Protein 5OAK (pdb70)

Secondary structure (DSSP, 8-state):
-TT--EEEEEE--TTS--SEEEEE-TTTTSSEEEEEE-TTSHHHHTT--TT-EEEEETTEE-TT--HHHHHHHHHHHTTSSEEEEEEE--/---EETTEEE-/-TT--EEEEEE--TTS--SEEEEE-TTTTSSEEEEEE-TTSHHHHTT--TT-EEEEETTEE-TT--HHHHHHHHHHHTTSSEEEEEEE--/---EETTEEE-

InterPro domains:
  IPR001478 PDZ domain [PF00595] (342-408)
  IPR001478 PDZ domain [PF00595] (466-546)
  IPR001478 PDZ domain [PF00595] (658-737)
  IPR001478 PDZ domain [PS50106] (332-415)
  IPR001478 PDZ domain [PS50106] (465-550)
  IPR001478 PDZ domain [PS50106] (645-737)
  IPR001478 PDZ domain [SM00228] (342-417)
  IPR001478 PDZ domain [SM00228] (473-552)
  IPR001478 PDZ domain [SM00228] (654-757)
  IPR021922 Par3/HAL, N-terminal [PF12053] (61-100)
  IPR036034 PDZ superfamily [G3DSA:2.30.42.10] (325-431)
  IPR036034 PDZ superfamily [G3DSA:2.30.42.10] (454-553)
  IPR036034 PDZ superfamily [G3DSA:2.30.42.10] (637-758)
  IPR036034 PDZ superfamily [SSF50156] (335-418)
  IPR036034 PDZ superfamily [SSF50156] (445-552)
  IPR036034 PDZ superfamily [SSF50156] (628-756)
  IPR052213 Partitioning defective 3 homolog [PTHR16484] (14-1264)

GO terms:
  GO:0098592 cytoplasmic side of apical plasma membrane (C, IDA)
  GO:0070300 phosphatidic acid binding (F, IDA)
  GO:0003401 axis elongation (P, IDA)
  GO:0043296 apical junction complex (C, IDA)
  GO:0005912 adherens junction (C, IDA)
  GO:0005914 spot adherens junction (C, IDA)
  GO:0005915 zonula adherens (C, IDA)
  GO:0016324 apical plasma membrane (C, IDA)
  GO:0035091 phosphatidylinositol binding (F, IDA)
  GO:0055059 asymmetric neuroblast division (P, IGI)
  GO:0090175 regulation of establishment of planar polarity (P, IGI)
  GO:0035089 establishment of apical/basal cell polarity (P, IMP)
  GO:0045167 asymmetric protein localization involved in cell fate determination (P, IMP)
  GO:0045176 apical protein localization (P, IMP)
  GO:0045186 zonula adherens assembly (P, IMP)
  GO:0045197 establishment or maintenance of epithelial cell apical/basal polarity (P, IMP)
  GO:0045747 positive regulation of Notch signaling pathway (P, IMP)
  GO:0016325 oocyte microtubule cytoskeleton organization (P, IMP)
  GO:0030709 border follicle cell delamination (P, IMP)
  GO:005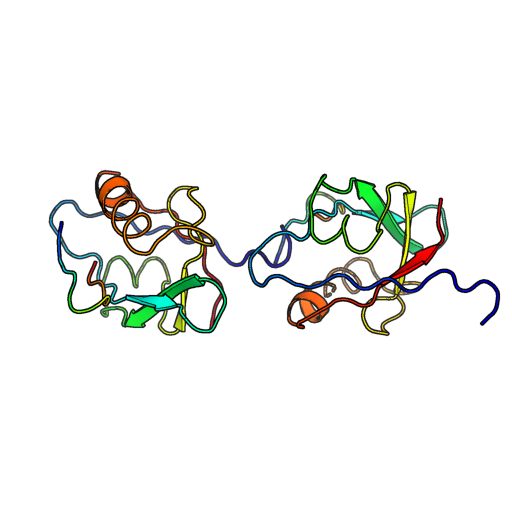1490 negative regulation of filopodium assembly (P, IMP)

Sequence (202 aa):
AMGDGEMMLLIINEYGSSPLGLLTTALPDKEHGGGLLVQHVEPGSRAERRGRRLRRDDRILEEINGIKLIGLTESSQVQEQQLRRALESSSELLRRVRVLRGGSGVKDGVLHLAMGDGEMMLLIINEYGSSPLGLLTTALPDKEHGGGLLVQHVEPGSRAERRGRLLRRDDRILEEINGIKLIGLTESSQVQEQQLRRALESSSELLRRVRVLLRGGSGVKDGVLHL

B-factor: mean 32.18, std 13.13, range [17.0, 86.16]

Solvent-accessible surface area: 10722 Å² total; per-residue (Å²): 112,195,74,54,35,73,106,12,67,4,86,14,49,93,5,24,64,3,7,13,22,0,49,42,6,104,88,120,55,19,9,2,39,0,52,84,20,77,106,47,19,102,0,73,183,10,144,3,107,146,64,1,41,2,13,20,6,55,53,77,134,2,94,77,56,81,93,82,84,12,28,67,35,2,75,145,9,18,143,42,69,51,5,115,4,35,0,64,61,88,37,84,12,44,61,113,15,45,2,82,8,34,5,23,35,27,61,105,8,66,4,86,14,69,141,89,40,112,3,8,12,20,0,45,43,6,103,91,115,55,19,10,3,40,0,48,82,21,76,107,47,18,102,0,72,183,9,123,3,112,151,68,1,20,3,1,20,5,55,50,75,113,2,54,76,56,82,92,80,84,13,32,67,34,10,82,146,10,54,141,41,69,50,4,113,4,18,0,40,61,88,81,94,40,53,61,113,16,46,7,106,23

Nearest PDB structures (foldseek):
  5oak-assembly1_B  TM=1.097E+00  e=5.277E+00  Drosophila melanogaster
  5oak-assembly2_D  TM=1.100E+00  e=5.277E+00  Drosophila melanogaster
  5oak-assembly2_C  TM=1.011E+00  e=4.279E-17  Drosophila melanogaster
  7x2e-assembly1_A-2  TM=8.549E-01  e=5.818E-06  Homo sapiens
  2ego-assembly1_A  TM=8.651E-01  e=1.465E-04  Rattus norvegicus

Organism: Drosophila melanogaster (NCBI:txid7227)

Structure (mmCIF, N/CA/C/O backbone):
data_5OAK
#
_entry.id   5OAK
#
_cell.length_a   60.880
_cell.length_b   60.880
_cell.length_c   65.050
_cell.angle_alpha   90.000
_cell.angle_beta   90.000
_cell.angle_gamma   120.000
#
_symmetry.space_group_name_H-M   'P 31'
#
loop_
_entity.id
_entity.type
_entity.pdbx_description
1 polymer 'Bazooka, isoform C,LD29223p'
2 non-polymer GLYCEROL
3 water water
#
loop_
_atom_site.group_PDB
_atom_site.id
_atom_site.type_symbol
_atom_site.label_atom_id
_atom_site.label_alt_id
_atom_site.label_comp_id
_atom_site.label_asym_id
_atom_site.label_entity_id
_atom_site.label_seq_id
_atom_site.pdbx_PDB_ins_code
_atom_site.Cartn_x
_atom_site.Cartn_y
_atom_site.Cartn_z
_atom_site.occupancy
_atom_site.B_iso_or_equiv
_atom_site.auth_seq_id
_atom_site.auth_comp_id
_atom_site.auth_asym_id
_atom_site.auth_atom_id
_atom_site.pdbx_PDB_model_num
ATOM 1 N N . ALA A 1 2 ? 18.213 33.033 -1.284 1.00 45.18 2 ALA A N 1
ATOM 2 C CA . ALA A 1 2 ? 19.463 32.257 -1.114 1.00 40.12 2 ALA A CA 1
ATOM 3 C C . ALA A 1 2 ? 19.623 31.083 -2.076 1.00 37.75 2 ALA A C 1
ATOM 4 O O . ALA A 1 2 ? 18.651 30.405 -2.444 1.00 36.24 2 ALA A O 1
ATOM 6 N N . MET A 1 3 ? 20.853 30.836 -2.494 1.00 30.23 3 MET A N 1
ATOM 7 C CA . MET A 1 3 ? 21.081 29.654 -3.309 1.00 23.21 3 MET A CA 1
ATOM 8 C C . MET A 1 3 ? 20.590 28.453 -2.544 1.00 25.18 3 MET A C 1
ATOM 9 O O . MET A 1 3 ? 20.769 28.343 -1.335 1.00 32.24 3 MET A O 1
ATOM 14 N N . GLY A 1 4 ? 19.980 27.540 -3.264 1.00 25.54 4 GLY A N 1
ATOM 15 C CA . GLY A 1 4 ? 19.494 26.336 -2.617 1.00 26.85 4 GLY A CA 1
ATOM 16 C C . GLY A 1 4 ? 18.142 26.484 -1.946 1.00 27.98 4 GLY A C 1
ATOM 17 O O . GLY A 1 4 ? 17.704 25.538 -1.293 1.00 32.88 4 GLY A O 1
ATOM 18 N N . ASP A 1 5 ? 17.465 27.614 -2.088 1.00 28.55 5 ASP A N 1
ATOM 19 C CA . ASP A 1 5 ? 16.206 27.739 -1.335 1.00 27.76 5 ASP A CA 1
ATOM 20 C C . ASP A 1 5 ? 14.971 27.323 -2.134 1.00 25.23 5 ASP A C 1
ATOM 21 O O . ASP A 1 5 ? 13.850 27.515 -1.695 1.00 32.69 5 ASP A O 1
ATOM 26 N N . GLY A 1 6 ? 15.170 26.727 -3.287 1.00 25.04 6 GLY A N 1
ATOM 27 C CA . GLY A 1 6 ? 14.008 26.233 -4.021 1.00 25.28 6 GLY A CA 1
ATOM 28 C C . GLY A 1 6 ? 13.368 27.278 -4.897 1.00 25.78 6 GLY A C 1
ATOM 29 O O . GLY A 1 6 ? 14.036 28.233 -5.327 1.00 31.29 6 GLY A O 1
ATOM 30 N N . GLU A 1 7 ? 12.100 27.062 -5.213 1.00 24.13 7 GLU A N 1
ATOM 31 C CA . GLU A 1 7 ? 11.407 27.885 -6.200 1.00 26.99 7 GLU A CA 1
ATOM 32 C C . GLU A 1 7 ? 10.194 28.503 -5.556 1.00 23.46 7 GLU A C 1
ATOM 33 O O . GLU A 1 7 ? 9.502 27.823 -4.812 1.00 22.35 7 GLU A O 1
ATOM 39 N N . MET A 1 8 ? 9.937 29.767 -5.830 1.00 24.76 8 MET A N 1
ATOM 40 C CA A MET A 1 8 ? 8.718 30.378 -5.303 0.68 23.29 8 MET A CA 1
ATOM 41 C CA B MET A 1 8 ? 8.739 30.460 -5.361 0.32 23.92 8 MET A CA 1
ATOM 42 C C . MET A 1 8 ? 7.608 30.303 -6.356 1.00 21.51 8 MET A C 1
ATOM 43 O O . MET A 1 8 ? 7.757 30.732 -7.509 1.00 27.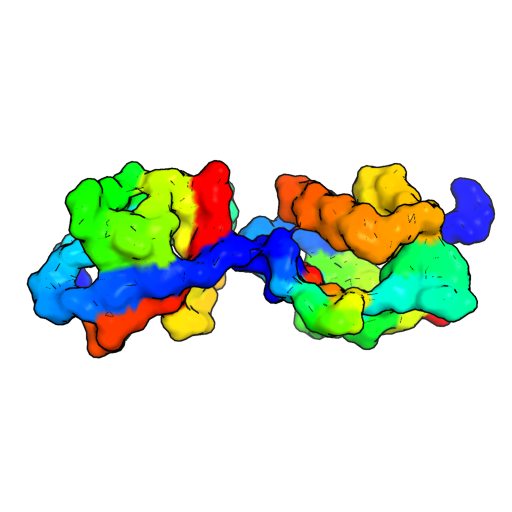91 8 MET A O 1
ATOM 52 N N . LEU A 1 9 ? 6.500 29.709 -5.938 1.00 20.36 9 LEU A N 1
ATOM 53 C CA . LEU A 1 9 ? 5.322 29.525 -6.776 1.00 21.30 9 LEU A CA 1
ATOM 54 C C . LEU A 1 9 ? 4.206 30.438 -6.296 1.00 21.79 9 LEU A C 1
ATOM 55 O O . LEU A 1 9 ? 4.160 30.844 -5.130 1.00 23.79 9 LEU A O 1
ATOM 60 N N . LEU A 1 10 ? 3.273 30.712 -7.200 1.00 22.63 10 LEU A N 1
ATOM 61 C CA . LEU A 1 10 ? 2.118 31.540 -6.860 1.00 21.48 10 LEU A CA 1
ATOM 62 C C . LEU A 1 10 ? 0.871 30.753 -7.200 1.00 21.26 10 LEU A C 1
ATOM 63 O O . LEU A 1 10 ? 0.719 30.302 -8.355 1.00 23.59 10 LEU A O 1
ATOM 68 N N . ILE A 1 11 ? 0.009 30.549 -6.213 1.00 20.19 11 ILE A N 1
ATOM 69 C CA . ILE A 1 11 ? -1.287 29.900 -6.448 1.00 19.46 11 ILE A CA 1
ATOM 70 C C . ILE A 1 11 ? -2.368 30.925 -6.173 1.00 19.27 11 ILE A C 1
ATOM 71 O O . ILE A 1 11 ? -2.416 31.486 -5.068 1.00 21.63 11 ILE A O 1
ATOM 76 N N . ILE A 1 12 ? -3.277 31.149 -7.112 1.00 19.21 12 ILE A N 1
ATOM 77 C CA . ILE A 1 12 ? -4.370 32.083 -6.863 1.00 18.39 12 ILE A CA 1
ATOM 78 C C . ILE A 1 12 ? -5.419 31.368 -5.981 1.00 20.09 12 ILE A C 1
ATOM 79 O O . ILE A 1 12 ? -5.778 30.217 -6.249 1.00 21.12 12 ILE A O 1
ATOM 84 N N . ASN A 1 13 ? -5.902 32.032 -4.937 1.00 19.93 13 ASN A N 1
ATOM 85 C CA . ASN A 1 13 ? -6.847 31.402 -4.023 1.00 20.57 13 ASN A CA 1
ATOM 86 C C . ASN A 1 13 ? -8.266 31.712 -4.473 1.00 23.34 13 ASN A C 1
ATOM 87 O O . ASN A 1 13 ? -8.544 32.799 -4.890 1.00 37.83 13 ASN A O 1
ATOM 92 N N . GLU A 1 14 ? -9.090 30.719 -4.536 1.00 20.16 14 GLU A N 1
ATOM 93 C CA . GLU A 1 14 ? -10.519 30.883 -4.850 1.00 21.14 14 GLU A CA 1
ATOM 94 C C . GLU A 1 14 ? -11.252 30.607 -3.557 1.00 20.56 14 GLU A C 1
ATOM 95 O O . GLU A 1 14 ? -11.236 29.470 -3.062 1.00 21.76 14 GLU A O 1
ATOM 101 N N . TYR A 1 15 ? -11.879 31.622 -2.999 1.00 19.28 15 TYR A N 1
ATOM 102 C CA . TYR A 1 15 ? -12.440 31.479 -1.641 1.00 20.97 15 TYR A CA 1
ATOM 103 C C . TYR A 1 15 ? -13.587 30.449 -1.628 1.00 21.52 15 TYR A C 1
ATOM 104 O O . TYR A 1 15 ? -14.533 30.529 -2.459 1.00 24.89 15 TYR A O 1
ATOM 113 N N . GLY A 1 16 ? -13.493 29.464 -0.749 1.00 22.07 16 GLY A N 1
ATOM 114 C CA . GLY A 1 16 ? -14.518 28.444 -0.669 1.00 23.51 16 GLY A CA 1
ATOM 115 C C . GLY A 1 16 ? -14.350 27.254 -1.590 1.00 23.90 16 GLY A C 1
ATOM 116 O O . GLY A 1 16 ? -15.147 26.328 -1.567 1.00 27.71 16 GLY A O 1
ATOM 117 N N . SER A 1 17 ? -13.334 27.267 -2.424 1.00 22.63 17 SER A N 1
ATOM 118 C CA A SER A 1 17 ? -13.126 26.222 -3.404 0.61 23.71 17 SER A CA 1
ATOM 119 C CA B SER A 1 17 ? -13.128 26.199 -3.392 0.39 24.27 17 SER A CA 1
ATOM 120 C C . SER A 1 17 ? -11.782 25.548 -3.226 1.00 23.61 17 SER A C 1
ATOM 121 O O . SER A 1 17 ? -10.790 26.235 -2.999 1.00 24.43 17 SER A O 1
ATOM 126 N N . PRO A 1 18 ? -11.726 24.224 -3.378 1.00 28.28 18 PRO A N 1
ATOM 127 C CA . PRO A 1 18 ? -10.420 23.572 -3.239 1.00 29.86 18 PRO A CA 1
ATOM 128 C C . PRO A 1 18 ? -9.435 24.070 -4.298 1.00 27.70 18 PRO A C 1
ATOM 129 O O . PRO A 1 18 ? -9.833 24.403 -5.434 1.00 30.48 18 PRO A O 1
ATOM 133 N N . LEU A 1 19 ? -8.165 24.145 -3.929 1.00 27.28 19 LEU A N 1
ATOM 134 C CA . LEU A 1 19 ? -7.108 24.533 -4.860 1.00 24.18 19 LEU A CA 1
ATOM 135 C C . LEU A 1 19 ? -6.543 23.365 -5.635 1.00 23.72 19 LEU A C 1
ATOM 136 O O . LEU A 1 19 ? -5.868 23.548 -6.660 1.00 24.01 19 LEU A O 1
ATOM 141 N N . GLY A 1 20 ? -6.841 22.162 -5.182 1.00 24.73 20 GLY A N 1
ATOM 142 C CA . GLY A 1 20 ? -6.454 20.977 -5.939 1.00 25.36 20 GLY A CA 1
ATOM 143 C C . GLY A 1 20 ? -5.190 20.280 -5.475 1.00 25.11 20 GLY A C 1
ATOM 144 O O . GLY A 1 20 ? -4.537 19.614 -6.253 1.00 29.55 20 GLY A O 1
ATOM 145 N N . LEU A 1 21 ? -4.850 20.393 -4.198 1.00 23.86 21 LEU A N 1
ATOM 146 C CA A LEU A 1 21 ? -3.600 19.907 -3.562 0.68 23.29 21 LEU A CA 1
ATOM 147 C CA B LEU A 1 21 ? -3.706 19.589 -3.811 0.32 23.45 21 LEU A CA 1
ATOM 148 C C . LEU A 1 21 ? -3.926 18.826 -2.532 1.00 20.92 21 LEU A C 1
ATOM 149 O O . LEU A 1 21 ? -4.760 19.129 -1.650 1.00 24.82 21 LEU A O 1
ATOM 158 N N . THR A 1 22 ? -3.234 17.701 -2.532 1.00 22.40 22 THR A N 1
ATOM 159 C CA A THR A 1 22 ? -3.231 16.806 -1.402 0.84 22.62 22 THR A CA 1
ATOM 160 C CA B THR A 1 22 ? -3.212 16.862 -1.348 0.16 22.53 22 THR A CA 1
ATOM 161 C C . THR A 1 22 ? -1.797 16.791 -0.869 1.00 22.66 22 THR A C 1
ATOM 162 O O . THR A 1 22 ? -0.887 16.605 -1.647 1.00 24.26 22 THR A O 1
ATOM 169 N N . ALA A 1 23 ? -1.611 17.001 0.434 1.00 23.61 23 ALA A N 1
ATOM 170 C CA . ALA A 1 23 ? -0.275 17.069 1.006 1.00 24.55 23 ALA A CA 1
ATOM 171 C C . ALA A 1 23 ? -0.284 16.357 2.333 1.00 26.23 23 ALA A C 1
ATOM 172 O O . ALA A 1 23 ? -1.300 16.181 2.996 1.00 29.63 23 ALA A O 1
ATOM 174 N N . LEU A 1 24 ? 0.893 15.972 2.752 1.00 26.01 24 LEU A N 1
ATOM 175 C CA . LEU A 1 24 ? 1.057 15.346 4.055 1.00 28.61 24 LEU A CA 1
ATOM 176 C C . LEU A 1 24 ? 2.346 15.820 4.699 1.00 27.88 24 LEU A C 1
ATOM 177 O O . LEU A 1 24 ? 3.291 16.186 4.009 1.00 27.68 24 LEU A O 1
ATOM 182 N N . PRO A 1 25 ? 2.380 15.830 6.030 1.00 27.00 25 PRO A N 1
ATOM 183 C CA . PRO A 1 25 ? 3.592 16.265 6.719 1.00 28.57 25 PRO A CA 1
ATOM 184 C C . PRO A 1 25 ? 4.799 15.466 6.286 1.00 27.83 25 PRO A C 1
ATOM 185 O O . PRO A 1 25 ? 4.750 14.227 6.225 1.00 32.34 25 PRO A O 1
ATOM 189 N N . ASP A 1 26 ? 5.894 16.161 6.024 1.00 27.42 26 ASP A N 1
ATOM 190 C CA . ASP A 1 26 ? 7.111 15.497 5.608 1.00 32.87 26 ASP A CA 1
ATOM 191 C C . ASP A 1 26 ? 7.979 15.065 6.756 1.00 39.67 26 ASP A C 1
ATOM 192 O O . ASP A 1 26 ? 8.944 15.710 7.124 1.00 49.37 26 ASP A O 1
ATOM 197 N N . LYS A 1 27 ? 7.712 13.871 7.202 1.00 42.10 27 LYS A N 1
ATOM 198 C CA . LYS A 1 27 ? 8.263 13.321 8.429 1.00 47.98 27 LYS A CA 1
ATOM 199 C C . LYS A 1 27 ? 9.749 13.027 8.290 1.00 45.85 27 LYS A C 1
ATOM 200 O O . LYS A 1 27 ? 10.557 13.299 9.182 1.00 58.24 27 LYS A O 1
ATOM 202 N N . GLU A 1 28 ? 10.106 12.479 7.149 1.00 43.26 28 GLU A N 1
ATOM 203 C CA . GLU A 1 28 ? 11.412 11.888 6.988 1.00 40.46 28 GLU A CA 1
ATOM 204 C C . GLU A 1 28 ? 12.472 12.899 6.547 1.00 35.40 28 GLU A C 1
ATOM 205 O O . GLU A 1 28 ? 13.679 12.666 6.755 1.00 35.13 28 GLU A O 1
ATOM 207 N N . HIS A 1 29 ? 12.049 14.035 5.970 1.00 32.14 29 HIS A N 1
ATOM 208 C CA . HIS A 1 29 ? 13.008 14.866 5.255 1.00 35.01 29 HIS A CA 1
ATOM 209 C C . HIS A 1 29 ? 13.231 16.212 5.882 1.00 38.43 29 HIS A C 1
ATOM 210 O O . HIS A 1 29 ? 13.799 17.101 5.267 1.00 43.91 29 HIS A O 1
ATOM 217 N N . GLY A 1 30 ? 12.785 16.365 7.110 1.00 39.63 30 GLY A N 1
ATOM 218 C CA . GLY A 1 30 ? 13.127 17.574 7.849 1.00 38.71 30 GLY A CA 1
ATOM 219 C C . GLY A 1 30 ? 11.982 18.499 8.106 1.00 33.00 30 GLY A C 1
ATOM 220 O O . GLY A 1 30 ? 12.133 19.467 8.849 1.00 35.61 30 GLY A O 1
ATOM 221 N N . GLY A 1 31 ? 10.839 18.230 7.477 1.00 28.85 31 GLY A N 1
ATOM 222 C CA . GLY A 1 31 ? 9.653 18.994 7.769 1.00 27.80 31 GLY A CA 1
ATOM 223 C C . GLY A 1 31 ? 9.122 19.693 6.558 1.00 23.50 31 GLY A C 1
ATOM 224 O O . GLY A 1 31 ? 9.625 19.519 5.419 1.00 28.12 31 GLY A O 1
ATOM 225 N N . GLY A 1 32 ? 8.041 20.437 6.756 1.00 24.59 32 GLY A N 1
ATOM 226 C CA . GLY A 1 32 ? 7.325 20.941 5.595 1.00 22.46 32 GLY A CA 1
ATOM 227 C C . GLY A 1 32 ? 6.216 19.985 5.191 1.00 22.71 32 GLY A C 1
ATOM 228 O O . GLY A 1 32 ? 5.846 19.092 5.946 1.00 27.06 32 GLY A O 1
ATOM 229 N N . LEU A 1 33 ? 5.662 20.215 4.006 1.00 21.34 33 LEU A N 1
ATOM 230 C CA . LEU A 1 33 ? 4.559 19.415 3.500 1.00 21.96 33 LEU A CA 1
ATOM 231 C C . LEU A 1 33 ? 4.998 18.780 2.203 1.00 22.88 33 LEU A C 1
ATOM 232 O O . LEU A 1 33 ? 5.498 19.470 1.308 1.00 26.07 33 LEU A O 1
ATOM 237 N N . LEU A 1 34 ? 4.772 17.484 2.064 1.00 22.71 34 LEU A N 1
ATOM 238 C CA . LEU A 1 34 ? 5.074 16.765 0.822 1.00 22.15 34 LEU A CA 1
ATOM 239 C C . LEU A 1 34 ? 3.826 16.715 -0.053 1.00 20.26 34 LEU A C 1
ATOM 240 O O . LEU A 1 34 ? 2.773 16.290 0.379 1.00 24.70 34 LEU A O 1
ATOM 245 N N . VAL A 1 35 ? 3.927 17.172 -1.292 1.00 20.12 35 VAL A N 1
ATOM 246 C CA . VAL A 1 35 ? 2.759 17.136 -2.176 1.00 22.29 35 VAL A CA 1
ATOM 247 C C . VAL A 1 35 ? 2.545 15.714 -2.707 1.00 21.89 35 VAL A C 1
ATOM 248 O O . VAL A 1 35 ? 3.445 15.135 -3.324 1.00 26.38 35 VAL A O 1
ATOM 252 N N . GLN A 1 36 ? 1.367 15.139 -2.451 1.00 23.35 36 GLN A N 1
ATOM 253 C CA . GLN A 1 36 ? 1.101 13.797 -2.952 1.00 25.14 36 GLN A CA 1
ATOM 254 C C . GLN A 1 36 ? 0.349 13.827 -4.273 1.00 27.22 36 GLN A C 1
ATOM 255 O O . GLN A 1 36 ? 0.559 12.983 -5.138 1.00 29.85 36 GLN A O 1
ATOM 261 N N . HIS A 1 37 ? -0.495 14.805 -4.479 1.00 27.94 37 HIS A N 1
ATOM 262 C CA . HIS A 1 37 ? -1.294 14.821 -5.687 1.00 28.24 37 HIS A CA 1
ATOM 263 C C . HIS A 1 37 ? -1.697 16.231 -6.002 1.00 25.69 37 HIS A C 1
ATOM 264 O O . HIS A 1 37 ? -1.914 17.026 -5.076 1.00 26.42 37 HIS A O 1
ATOM 271 N N . VAL A 1 38 ? -1.748 16.529 -7.304 1.00 25.61 38 VAL A N 1
ATOM 272 C CA . VAL A 1 38 ? -2.212 17.823 -7.785 1.00 23.57 38 VAL A CA 1
ATOM 273 C C . VAL A 1 38 ? -3.290 17.515 -8.831 1.00 26.87 38 VAL A C 1
ATOM 274 O O . VAL A 1 38 ? -3.050 16.753 -9.801 1.00 28.78 38 VAL A O 1
ATOM 278 N N . GLU A 1 39 ? -4.474 18.102 -8.654 1.00 26.44 39 GLU A N 1
ATOM 279 C CA . GLU A 1 39 ? -5.600 17.806 -9.537 1.00 27.90 39 GLU A CA 1
ATOM 280 C C . GLU A 1 39 ? -5.391 18.479 -10.881 1.00 28.24 39 GLU A C 1
ATOM 281 O O . GLU A 1 39 ? -5.020 19.658 -10.935 1.00 27.01 39 GLU A O 1
ATOM 287 N N . PRO A 1 40 ? -5.655 17.750 -11.974 1.00 31.11 40 PRO A N 1
ATOM 288 C CA . PRO A 1 40 ? -5.504 18.320 -13.310 1.00 32.16 40 PRO A CA 1
ATOM 289 C C . PRO A 1 40 ? -6.406 19.543 -13.486 1.00 29.62 40 PRO A C 1
ATOM 290 O O . PRO A 1 40 ? -7.576 19.524 -13.094 1.00 36.58 40 PRO A O 1
ATOM 294 N N . GLY A 1 41 ? -5.844 20.600 -14.060 1.00 29.42 41 GLY A N 1
ATOM 295 C CA . GLY A 1 41 ? -6.615 21.779 -14.374 1.00 29.15 41 GLY A CA 1
ATOM 296 C C . GLY A 1 41 ? -6.858 22.704 -13.206 1.00 27.60 41 GLY A C 1
ATOM 297 O O . GLY A 1 41 ? -7.499 23.741 -13.342 1.00 30.05 41 GLY A O 1
ATOM 298 N N . SER A 1 42 ? -6.332 22.345 -12.039 1.00 25.70 42 SER A N 1
ATOM 299 C CA . SER A 1 42 ? -6.618 23.090 -10.811 1.00 24.12 42 SER A CA 1
ATOM 300 C C . SER A 1 42 ? -5.756 24.317 -10.650 1.00 23.96 42 SER A C 1
ATOM 301 O O . SER A 1 42 ? -4.775 24.505 -11.358 1.00 23.94 42 SER A O 1
ATOM 304 N N . ARG A 1 43 ? -6.089 25.119 -9.658 1.00 21.77 43 ARG A N 1
ATOM 305 C CA . ARG A 1 43 ? -5.284 26.318 -9.375 1.00 22.13 43 ARG A CA 1
ATOM 306 C C . ARG A 1 43 ? -3.922 25.947 -8.898 1.00 20.33 43 ARG A C 1
ATOM 307 O O . ARG A 1 43 ? -2.958 26.637 -9.222 1.00 20.21 43 ARG A O 1
ATOM 315 N N . ALA A 1 44 ? -3.802 24.857 -8.145 1.00 20.62 44 ALA A N 1
ATOM 316 C CA . ALA A 1 44 ? -2.471 24.405 -7.725 1.00 19.90 44 ALA A CA 1
ATOM 317 C C . ALA A 1 44 ? -1.660 23.965 -8.951 1.00 21.68 44 ALA A C 1
ATOM 318 O O . ALA A 1 44 ? -0.467 24.263 -9.040 1.00 21.93 44 ALA A O 1
ATOM 320 N N . GLU A 1 45 ? -2.296 23.242 -9.903 1.00 21.94 45 GLU A N 1
ATOM 321 C CA . GLU A 1 45 ? -1.569 22.818 -11.098 1.00 22.80 45 GLU A CA 1
ATOM 322 C C . GLU A 1 45 ? -1.116 24.036 -11.917 1.00 23.39 45 GLU A C 1
ATOM 323 O O . GLU A 1 45 ? 0.039 24.073 -12.416 1.00 24.37 45 GLU A O 1
ATOM 329 N N . ARG A 1 46 ? -1.993 25.025 -12.060 1.00 21.67 46 ARG A N 1
ATOM 330 C CA A ARG A 1 46 ? -1.640 26.192 -12.836 0.59 22.46 46 ARG A CA 1
ATOM 331 C CA B ARG A 1 46 ? -1.646 26.234 -12.820 0.41 22.09 46 ARG A CA 1
ATOM 332 C C . ARG A 1 46 ? -0.486 26.955 -12.175 1.00 23.53 46 ARG A C 1
ATOM 333 O O . ARG A 1 46 ? 0.332 27.584 -12.870 1.00 27.63 46 ARG A O 1
ATOM 348 N N . GLY A 1 47 ? -0.406 26.892 -10.839 1.00 22.76 47 GLY A N 1
ATOM 349 C CA . GLY A 1 47 ? 0.711 27.526 -10.156 1.00 25.35 47 GLY A CA 1
ATOM 350 C C . GLY A 1 47 ? 1.991 26.713 -10.173 1.00 22.81 47 GLY A C 1
ATOM 351 O O . GLY A 1 47 ? 2.996 27.145 -9.587 1.00 25.27 47 GLY A O 1
ATOM 352 N N . ARG A 1 48 ? 1.967 25.582 -10.870 1.00 23.26 48 ARG A N 1
ATOM 353 C CA A ARG A 1 48 ? 3.141 24.730 -11.133 0.65 22.74 48 ARG A CA 1
ATOM 354 C CA B ARG A 1 48 ? 3.129 24.726 -11.142 0.35 27.16 48 ARG A CA 1
ATOM 355 C C . ARG A 1 48 ? 3.564 23.869 -9.952 1.00 24.14 48 ARG A C 1
ATOM 356 O O . ARG A 1 48 ? 4.685 23.401 -9.899 1.00 26.66 48 ARG A O 1
ATOM 371 N N . LEU A 1 49 ? 2.645 23.624 -9.029 1.00 23.58 49 LEU A N 1
ATOM 372 C CA . LEU A 1 49 ? 2.858 22.617 -7.991 1.00 22.95 49 LEU A CA 1
ATOM 373 C C . LEU A 1 49 ? 2.856 21.226 -8.633 1.00 22.90 49 LEU A C 1
ATOM 374 O O . LEU A 1 49 ? 2.048 20.942 -9.544 1.00 24.77 49 LEU A O 1
ATOM 379 N N . ARG A 1 50 ? 3.726 20.348 -8.157 1.00 23.37 50 ARG A N 1
ATOM 380 C CA . ARG A 1 50 ? 3.848 18.978 -8.667 1.00 24.51 50 ARG A CA 1
ATOM 381 C C . ARG A 1 50 ? 3.984 17.966 -7.550 1.00 24.88 50 ARG A C 1
ATOM 382 O O . ARG A 1 50 ? 4.490 18.285 -6.467 1.00 25.90 50 ARG A O 1
ATOM 390 N N . ARG A 1 51 ? 3.531 16.742 -7.823 1.00 25.02 51 ARG A N 1
ATOM 391 C CA . ARG A 1 51 ? 3.760 15.622 -6.925 1.00 27.19 51 ARG A CA 1
ATOM 392 C C . ARG A 1 51 ? 5.247 15.555 -6.513 1.00 26.51 51 ARG A C 1
ATOM 393 O O . ARG A 1 51 ? 6.147 15.773 -7.343 1.00 27.83 51 ARG A O 1
ATOM 401 N N . ASP A 1 52 ? 5.476 15.249 -5.237 1.00 24.98 52 ASP A N 1
ATOM 402 C CA . ASP A 1 52 ? 6.813 15.162 -4.620 1.00 25.18 52 ASP A CA 1
ATOM 403 C C . ASP A 1 52 ? 7.514 16.526 -4.384 1.00 23.21 52 ASP A C 1
ATOM 404 O O . ASP A 1 52 ? 8.621 16.543 -3.840 1.00 27.49 52 ASP A O 1
ATOM 409 N N . ASP A 1 53 ? 6.855 17.652 -4.683 1.00 24.39 53 ASP A N 1
ATOM 410 C CA . ASP A 1 53 ? 7.332 18.932 -4.163 1.00 23.21 53 ASP A CA 1
ATOM 411 C C . ASP A 1 53 ? 7.323 18.873 -2.634 1.00 20.81 53 ASP A C 1
ATOM 412 O O . ASP A 1 53 ? 6.380 18.341 -2.047 1.00 23.02 53 ASP A O 1
ATOM 417 N N . ARG A 1 54 ? 8.318 19.473 -2.001 1.00 20.92 54 ARG A N 1
ATOM 418 C CA . ARG A 1 54 ? 8.290 19.689 -0.566 1.00 20.65 54 ARG A CA 1
ATOM 419 C C . ARG A 1 54 ? 8.059 21.171 -0.314 1.00 18.86 54 ARG A C 1
ATOM 420 O O . ARG A 1 54 ? 8.880 22.004 -0.674 1.00 20.33 54 ARG A O 1
ATOM 428 N N . ILE A 1 55 ? 6.928 21.493 0.295 1.00 19.81 55 ILE A N 1
ATOM 429 C CA . ILE A 1 55 ? 6.564 22.888 0.554 1.00 18.33 55 ILE A CA 1
ATOM 430 C C . ILE A 1 55 ? 7.260 23.313 1.843 1.00 18.05 55 ILE A C 1
ATOM 431 O O . ILE A 1 55 ? 7.045 22.696 2.890 1.00 19.60 55 ILE A O 1
ATOM 436 N N . LEU A 1 56 ? 8.065 24.369 1.776 1.00 17.19 56 LEU A N 1
ATOM 437 C CA . LEU A 1 56 ? 8.861 24.824 2.910 1.00 17.00 56 LEU A CA 1
ATOM 438 C C . LEU A 1 56 ? 8.318 26.085 3.571 1.00 18.37 56 LEU A C 1
ATOM 439 O O . LEU A 1 56 ? 8.642 26.372 4.717 1.00 20.91 56 LEU A O 1
ATOM 444 N N . GLU A 1 57 ? 7.514 26.842 2.842 1.00 18.87 57 GLU A N 1
ATOM 445 C CA A GLU A 1 57 ? 7.133 28.174 3.319 0.60 18.77 57 GLU A CA 1
ATOM 446 C CA B GLU A 1 57 ? 7.159 28.182 3.285 0.40 17.43 57 GLU A CA 1
ATOM 447 C C . GLU A 1 57 ? 5.852 28.591 2.637 1.00 17.01 57 GLU A C 1
ATOM 448 O O . GLU A 1 57 ? 5.678 28.319 1.421 1.00 18.46 57 GLU A O 1
ATOM 459 N N . ILE A 1 58 ? 4.955 29.241 3.384 1.00 17.83 58 ILE A N 1
ATOM 460 C CA . ILE A 1 58 ? 3.697 29.715 2.799 1.00 18.77 58 ILE A CA 1
ATOM 461 C C . ILE A 1 58 ? 3.491 31.145 3.224 1.00 18.34 58 ILE A C 1
ATOM 462 O O . ILE A 1 58 ? 3.463 31.424 4.417 1.00 19.46 58 ILE A O 1
ATOM 467 N N . ASN A 1 59 ? 3.383 32.052 2.249 1.00 20.05 59 ASN A N 1
ATOM 468 C CA . ASN A 1 59 ? 3.166 33.480 2.521 1.00 20.51 59 ASN A CA 1
ATOM 469 C C . ASN A 1 59 ? 4.169 33.992 3.551 1.00 20.76 59 ASN A C 1
ATOM 470 O O . ASN A 1 59 ? 3.833 34.716 4.506 1.00 23.21 59 ASN A O 1
ATOM 475 N N . GLY A 1 60 ? 5.418 33.579 3.363 1.00 20.80 60 GLY A N 1
ATOM 476 C CA . GLY A 1 60 ? 6.520 34.061 4.185 1.00 21.43 60 GLY A CA 1
ATOM 477 C C . GLY A 1 60 ? 6.724 33.385 5.526 1.00 18.37 60 GLY A C 1
ATOM 478 O O . GLY A 1 60 ? 7.695 33.695 6.228 1.00 21.24 60 GLY A O 1
ATOM 479 N N . ILE A 1 61 ? 5.860 32.428 5.855 1.00 18.72 61 ILE A N 1
ATOM 480 C CA . ILE A 1 61 ? 5.919 31.720 7.142 1.00 18.39 61 ILE A CA 1
ATOM 481 C C . ILE A 1 61 ? 6.641 30.388 6.868 1.00 18.57 61 ILE A C 1
ATOM 482 O O . ILE A 1 61 ? 6.120 29.503 6.159 1.00 19.13 61 ILE A O 1
ATOM 487 N N . LYS A 1 62 ? 7.852 30.258 7.391 1.00 17.97 62 LYS A N 1
ATOM 488 C CA . LYS A 1 62 ? 8.627 29.023 7.241 1.00 18.34 62 LYS A CA 1
ATOM 489 C C . LYS A 1 62 ? 7.975 27.878 7.993 1.00 18.50 62 LYS A C 1
ATOM 490 O O . LYS A 1 62 ? 7.623 28.008 9.192 1.00 19.63 62 LYS A O 1
ATOM 496 N N . LEU A 1 63 ? 7.819 26.737 7.343 1.00 19.18 63 LEU A N 1
ATOM 497 C CA . LEU A 1 63 ? 7.134 25.628 7.989 1.00 19.17 63 LEU A CA 1
ATOM 498 C C . LEU A 1 63 ? 8.071 24.742 8.824 1.00 18.71 63 LEU A C 1
ATOM 499 O O . LEU A 1 63 ? 7.604 24.053 9.753 1.00 20.79 63 LEU A O 1
ATOM 504 N N . ILE A 1 64 ? 9.373 24.710 8.515 1.00 20.04 64 ILE A N 1
ATOM 505 C CA . ILE A 1 64 ? 10.291 23.826 9.259 1.00 19.62 64 ILE A CA 1
ATOM 506 C C . ILE A 1 64 ? 10.372 24.307 10.720 1.00 18.16 64 ILE A C 1
ATOM 507 O O . ILE A 1 64 ? 10.455 25.513 10.972 1.00 20.58 64 ILE A O 1
ATOM 512 N N . GLY A 1 65 ? 10.236 23.371 11.672 1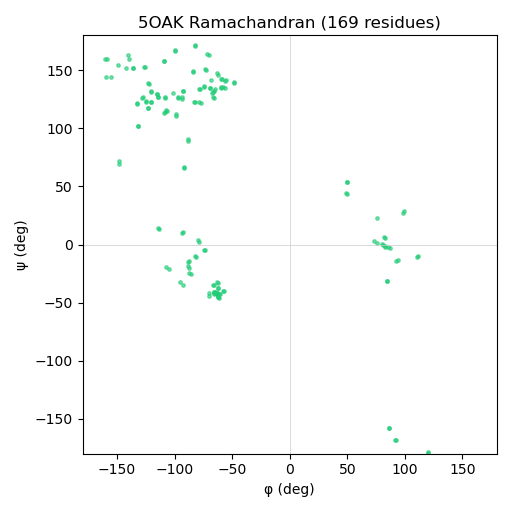.00 18.52 65 GLY A N 1
ATOM 513 C CA . GLY A 1 65 ? 10.287 23.691 13.092 1.00 19.60 65 GLY A CA 1
ATOM 514 C C . GLY A 1 65 ? 8.918 23.923 13.679 1.00 19.18 65 GLY A C 1
ATOM 515 O O . GLY A 1 65 ? 8.796 23.958 14.922 1.00 20.88 65 GLY A O 1
ATOM 516 N N . LEU A 1 66 ? 7.894 24.080 12.855 1.00 19.73 66 LEU A N 1
ATOM 517 C CA . LEU A 1 66 ? 6.550 24.269 13.402 1.00 19.70 66 LEU A CA 1
ATOM 518 C C . LEU A 1 66 ? 5.916 22.919 13.717 1.00 21.69 66 LEU A C 1
ATOM 519 O O . LEU A 1 66 ? 6.192 21.909 13.024 1.00 22.54 66 LEU A O 1
ATOM 524 N N . THR A 1 67 ? 5.055 22.903 14.738 1.00 22.35 67 THR A N 1
ATOM 525 C CA . THR A 1 67 ? 4.356 21.678 15.058 1.00 23.99 67 THR A CA 1
ATOM 526 C C . THR A 1 67 ? 3.309 21.399 13.972 1.00 25.59 67 THR A C 1
ATOM 527 O O . THR A 1 67 ? 2.931 22.290 13.149 1.00 24.82 67 THR A O 1
ATOM 531 N N . GLU A 1 68 ? 2.844 20.165 13.959 1.00 27.69 68 GLU A N 1
ATOM 532 C CA . GLU A 1 68 ? 1.854 19.770 12.973 1.00 30.53 68 GLU A CA 1
ATOM 533 C C . GLU A 1 68 ? 0.611 20.689 13.073 1.00 31.51 68 GLU A C 1
ATOM 534 O O . GLU A 1 68 ? 0.045 21.129 12.066 1.00 32.70 68 GLU A O 1
ATOM 540 N N . SER A 1 69 ? 0.225 21.016 14.292 1.00 33.37 69 SER A N 1
ATOM 541 C CA A SER A 1 69 ? -0.927 21.883 14.530 0.62 31.27 69 SER A CA 1
ATOM 542 C CA B SER A 1 69 ? -0.921 21.884 14.534 0.38 30.88 69 SER A CA 1
ATOM 543 C C . SER A 1 69 ? -0.663 23.316 14.088 1.00 28.29 69 SER A C 1
ATOM 544 O O . SER A 1 69 ? -1.542 23.962 13.531 1.00 30.03 69 SER A O 1
ATOM 549 N N . GLN A 1 70 ? 0.543 23.811 14.343 1.00 24.42 70 GLN A N 1
ATOM 550 C CA . GLN A 1 70 ? 0.886 25.134 13.872 1.00 22.53 70 GLN A CA 1
ATOM 551 C C . GLN A 1 70 ? 0.845 25.224 12.346 1.00 23.70 70 GLN A C 1
ATOM 552 O O . GLN A 1 70 ? 0.458 26.271 11.802 1.00 23.39 70 GLN A O 1
ATOM 558 N N . VAL A 1 71 ? 1.277 24.157 11.654 1.00 21.55 71 VAL A N 1
ATOM 559 C CA . VAL A 1 71 ? 1.285 24.208 10.176 1.00 21.29 71 VAL A CA 1
ATOM 560 C C . VAL A 1 71 ? -0.164 24.284 9.681 1.00 25.29 71 VAL A C 1
ATOM 561 O O . VAL A 1 71 ? -0.475 25.053 8.790 1.00 23.20 71 VAL A O 1
ATOM 565 N N . GLN A 1 72 ? -1.051 23.524 10.315 1.00 25.02 72 GLN A N 1
ATOM 566 C CA . GLN A 1 72 ? -2.449 23.515 9.897 1.00 27.23 72 GLN A CA 1
ATOM 567 C C . GLN A 1 72 ? -3.034 24.914 10.111 1.00 26.53 72 GLN A C 1
ATOM 568 O O . GLN A 1 72 ? -3.774 25.428 9.276 1.00 26.28 72 GLN A O 1
ATOM 574 N N . GLU A 1 73 ? -2.699 25.522 11.244 1.00 26.94 73 GLU A N 1
ATOM 575 C CA . GLU A 1 73 ? -3.179 26.873 11.537 1.00 27.69 73 GLU A CA 1
ATOM 576 C C . GLU A 1 73 ? -2.647 27.880 10.537 1.00 25.45 73 GLU A C 1
ATOM 577 O O . GLU A 1 73 ? -3.368 28.779 10.118 1.00 27.04 73 GLU A O 1
ATOM 583 N N . GLN A 1 74 ? -1.378 27.786 10.160 1.00 22.82 74 GLN A N 1
ATOM 584 C CA B GLN A 1 74 ? -0.884 28.743 9.200 0.54 24.93 74 GLN A CA 1
ATOM 585 C CA C GLN A 1 74 ? -0.830 28.706 9.158 0.46 22.75 74 GLN A CA 1
ATOM 586 C C . GLN A 1 74 ? -1.508 28.517 7.816 1.00 23.77 74 GLN A C 1
ATOM 587 O O . GLN A 1 74 ? -1.723 29.476 7.094 1.00 23.59 74 GLN A O 1
ATOM 598 N N . LEU A 1 75 ? -1.836 27.264 7.460 1.00 23.36 75 LEU A N 1
ATOM 599 C CA . LEU A 1 75 ? -2.574 27.041 6.214 1.00 25.96 75 LEU A CA 1
ATOM 600 C C . LEU A 1 75 ? -3.933 27.725 6.262 1.00 25.41 75 LEU A C 1
ATOM 601 O O . LEU A 1 75 ? -4.365 28.325 5.285 1.00 25.81 75 LEU A O 1
ATOM 606 N N . ARG A 1 76 ? -4.630 27.564 7.378 1.00 25.86 76 ARG A N 1
ATOM 607 C CA . ARG A 1 76 ? -5.955 28.179 7.491 1.00 28.33 76 ARG A CA 1
ATOM 608 C C . ARG A 1 76 ? -5.841 29.687 7.362 1.00 26.30 76 ARG A C 1
ATOM 609 O O . ARG A 1 76 ? -6.650 30.3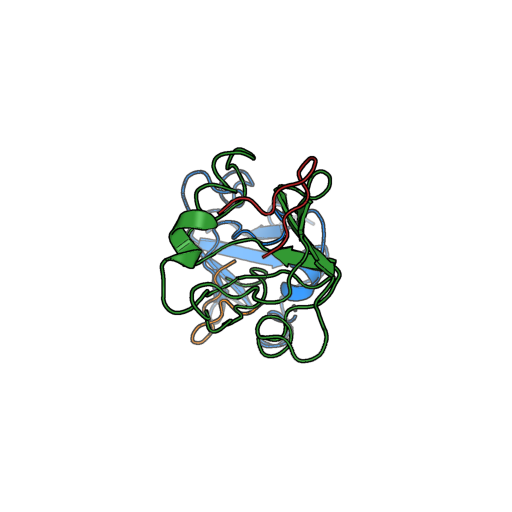32 6.689 1.00 29.35 76 ARG A O 1
ATOM 617 N N . ARG A 1 77 ? -4.845 30.268 7.999 1.00 24.33 77 ARG A N 1
ATOM 618 C CA . ARG A 1 77 ? -4.623 31.698 7.875 1.00 27.02 77 ARG A CA 1
ATOM 619 C C . ARG A 1 77 ? -4.320 32.138 6.439 1.00 25.13 77 ARG A C 1
ATOM 620 O O . ARG A 1 77 ? -4.908 33.106 5.929 1.00 27.71 77 ARG A O 1
ATOM 628 N N . ALA A 1 78 ? -3.439 31.411 5.769 1.00 24.30 78 ALA A N 1
ATOM 629 C CA . ALA A 1 78 ? -3.067 31.749 4.413 1.00 23.73 78 ALA A CA 1
ATOM 630 C C . ALA A 1 78 ? -4.270 31.655 3.493 1.00 24.10 78 ALA A C 1
ATOM 631 O O . ALA A 1 78 ? -4.359 32.413 2.502 1.00 26.55 78 ALA A O 1
ATOM 633 N N . LEU A 1 79 ? -5.183 30.712 3.779 1.00 24.16 79 LEU A N 1
ATOM 634 C CA . LEU A 1 79 ? -6.358 30.525 2.916 1.00 24.88 79 LEU A CA 1
ATOM 635 C C . LEU A 1 79 ? -7.373 31.645 3.088 1.00 26.20 79 LEU A C 1
ATOM 636 O O . LEU A 1 79 ? -8.365 31.696 2.325 1.00 28.42 79 LEU A O 1
ATOM 641 N N . GLU A 1 80 ? -7.138 32.562 4.028 1.00 26.72 80 GLU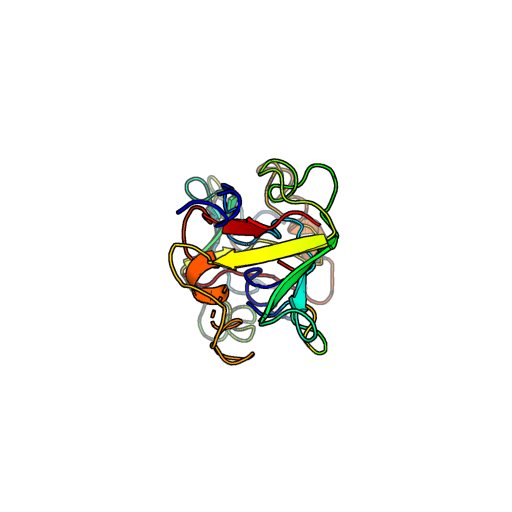 A N 1
ATOM 642 C CA . GLU A 1 80 ? -7.924 33.790 4.095 1.00 28.32 80 GLU A CA 1
ATOM 643 C C . GLU A 1 80 ? -7.430 34.835 3.126 1.00 27.81 80 GLU A C 1
ATOM 644 O O . GLU A 1 80 ? -8.108 35.855 2.943 1.00 32.97 80 GLU A O 1
ATOM 650 N N . SER A 1 81 ? -6.258 34.621 2.516 1.00 27.51 81 SER A N 1
ATOM 651 C CA . SER A 1 81 ? -5.704 35.653 1.637 1.00 27.04 81 SER A CA 1
ATOM 652 C C . SER A 1 81 ? -5.972 35.348 0.154 1.00 24.66 81 SER A C 1
ATOM 653 O O . SER A 1 81 ? -6.408 34.243 -0.214 1.00 24.72 81 SER A O 1
ATOM 656 N N . SER A 1 82 ? -5.755 36.343 -0.698 1.00 22.59 82 SER A N 1
ATOM 657 C CA A SER A 1 82 ? -6.140 36.233 -2.117 0.80 23.31 82 SER A CA 1
ATOM 658 C CA B SER A 1 82 ? -6.114 36.263 -2.117 0.20 22.21 82 SER A CA 1
ATOM 659 C C . SER A 1 82 ? -5.226 35.327 -2.933 1.00 21.02 82 SER A C 1
ATOM 660 O O . SER A 1 82 ? -5.571 34.913 -4.029 1.00 22.28 82 SER A O 1
ATOM 665 N N . GLU A 1 83 ? -4.042 35.015 -2.419 1.00 25.12 83 GLU A N 1
ATOM 666 C CA . GLU A 1 83 ? -3.127 34.139 -3.112 1.00 25.00 83 GLU A CA 1
ATOM 667 C C . GLU A 1 83 ? -2.153 33.547 -2.128 1.00 24.71 83 GLU A C 1
ATOM 668 O O . GLU A 1 83 ? -1.955 34.064 -1.039 1.00 28.45 83 GLU A O 1
ATOM 674 N N . LEU A 1 84 ? -1.558 32.439 -2.537 1.00 24.69 84 LEU A N 1
ATOM 675 C CA A LEU A 1 84 ? -0.558 31.787 -1.721 0.46 24.66 84 LEU A CA 1
ATOM 676 C CA B LEU A 1 84 ? -0.565 31.730 -1.741 0.54 24.63 84 LEU A CA 1
ATOM 677 C C . LEU A 1 84 ? 0.767 31.792 -2.454 1.00 21.96 84 LEU A C 1
ATOM 678 O O . LEU A 1 84 ? 0.882 31.324 -3.600 1.00 25.08 84 LEU A O 1
ATOM 687 N N . ARG A 1 85 ? 1.763 32.302 -1.778 1.00 20.89 85 ARG A N 1
ATOM 688 C CA A ARG A 1 85 ? 3.135 32.272 -2.277 0.46 21.18 85 ARG A CA 1
ATOM 689 C CA B ARG A 1 85 ? 3.139 32.294 -2.262 0.54 19.90 85 ARG A CA 1
ATOM 690 C C . ARG A 1 85 ? 3.814 31.108 -1.590 1.00 18.95 85 ARG A C 1
ATOM 691 O O . ARG A 1 85 ? 3.982 31.102 -0.371 1.00 20.92 85 ARG A O 1
ATOM 706 N N . VAL A 1 86 ? 4.168 30.096 -2.367 1.00 20.12 86 VAL A N 1
ATOM 707 C CA . VAL A 1 86 ? 4.581 28.811 -1.795 1.00 20.23 86 VAL A CA 1
ATOM 708 C C . VAL A 1 86 ? 5.980 28.492 -2.232 1.00 21.16 86 VAL A C 1
ATOM 709 O O . VAL A 1 86 ? 6.258 28.448 -3.440 1.00 23.37 86 VAL A O 1
ATOM 713 N N . ARG A 1 87 ? 6.890 28.294 -1.294 1.00 19.04 87 ARG A N 1
ATOM 714 C CA . ARG A 1 87 ? 8.261 27.980 -1.681 1.00 18.50 87 ARG A CA 1
ATOM 715 C C . ARG A 1 87 ? 8.467 26.482 -1.623 1.00 19.51 87 ARG A C 1
ATOM 716 O O . ARG A 1 87 ? 8.141 25.863 -0.586 1.00 21.36 87 ARG A O 1
ATOM 724 N N . VAL A 1 88 ? 8.934 25.883 -2.731 1.00 19.50 88 VAL A N 1
ATOM 725 C CA . VAL A 1 88 ? 9.069 24.433 -2.780 1.00 20.95 88 VAL A CA 1
ATOM 726 C C . VAL A 1 88 ? 10.498 23.980 -3.163 1.00 20.45 88 VAL A C 1
ATOM 727 O O . VAL A 1 88 ? 11.202 24.683 -3.878 1.00 23.60 88 VAL A O 1
ATOM 731 N N . LEU A 1 89 ? 10.867 22.785 -2.707 1.00 21.23 89 LEU A N 1
ATOM 732 C CA . LEU A 1 89 ? 11.966 22.032 -3.311 1.00 23.06 89 LEU A CA 1
ATOM 733 C C . LEU A 1 89 ? 11.365 20.970 -4.191 1.00 25.59 89 LEU A C 1
ATOM 734 O O . LEU A 1 89 ? 10.501 20.210 -3.726 1.00 25.51 89 LEU A O 1
ATOM 739 N N . ARG A 1 90 ? 11.827 20.864 -5.428 1.00 26.23 90 ARG A N 1
ATOM 740 C CA . ARG A 1 90 ? 11.266 19.870 -6.344 1.00 28.33 90 ARG A CA 1
ATOM 741 C C . ARG A 1 90 ? 11.745 18.468 -5.960 1.00 30.79 90 ARG A C 1
ATOM 742 O O . ARG A 1 90 ? 12.841 18.333 -5.446 1.00 34.89 90 ARG A O 1
ATOM 750 N N . GLY A 1 91 ? 10.937 17.439 -6.242 1.00 32.99 91 GLY A N 1
ATOM 751 C CA . GLY A 1 91 ? 11.278 16.060 -5.916 1.00 37.17 91 GLY A CA 1
ATOM 752 C C . GLY A 1 91 ? 12.367 15.452 -6.775 1.00 43.79 91 GLY A C 1
ATOM 753 O O . GLY A 1 91 ? 12.811 16.074 -7.736 1.00 46.98 91 GLY A O 1
ATOM 754 N N . GLY B 1 107 ? -10.536 25.941 7.419 1.00 76.84 107 GLY B N 1
ATOM 755 C CA . GLY B 1 107 ? -11.331 24.752 7.187 1.00 77.61 107 GLY B CA 1
ATOM 756 C C . GLY B 1 107 ? -10.677 23.501 7.742 1.00 82.85 107 GLY B C 1
ATOM 757 O O . GLY B 1 107 ? -9.676 23.576 8.462 1.00 82.63 107 GLY B O 1
ATOM 758 N N . SER B 1 108 ? -11.255 22.347 7.410 1.00 85.68 108 SER B N 1
ATOM 759 C CA . SER B 1 108 ? -10.729 21.054 7.856 1.00 85.52 108 SER B CA 1
ATOM 760 C C . SER B 1 108 ? -10.965 19.903 6.866 1.00 82.05 108 SER B C 1
ATOM 761 O O . SER B 1 108 ? -11.809 19.027 7.099 1.00 85.29 108 SER B O 1
ATOM 764 N N . GLY B 1 109 ? -10.241 19.923 5.758 1.00 72.77 109 GLY B N 1
ATOM 765 C CA . GLY B 1 109 ? -10.062 18.727 4.958 1.00 61.58 109 GLY B CA 1
ATOM 766 C C . GLY B 1 109 ? -8.798 18.069 5.480 1.00 52.91 109 GLY B C 1
ATOM 767 O O . GLY B 1 109 ? -7.803 18.011 4.784 1.00 41.94 109 GLY B O 1
ATOM 768 N N . VAL B 1 110 ? -8.855 17.592 6.729 1.00 56.89 110 VAL B N 1
ATOM 769 C CA . VAL B 1 110 ? -7.713 16.978 7.397 1.00 58.26 110 VAL B CA 1
ATOM 770 C C . VAL B 1 110 ? -8.065 15.556 7.857 1.00 62.99 110 VAL B C 1
ATOM 771 O O . VAL B 1 110 ? -8.948 15.364 8.704 1.00 65.14 110 VAL B O 1
ATOM 775 N N . LYS B 1 111 ? -7.360 14.568 7.316 1.00 64.66 111 LYS B N 1
ATOM 776 C CA . LYS B 1 111 ? -7.680 13.175 7.607 1.00 68.81 111 LYS B CA 1
ATOM 777 C C . LYS B 1 111 ? -6.419 12.390 7.983 1.00 70.78 111 LYS B C 1
ATOM 778 O O . LYS B 1 111 ? -5.634 12.028 7.102 1.00 70.74 111 LYS B O 1
ATOM 780 N N . ASP B 1 112 ? -6.223 12.141 9.282 1.00 69.47 112 ASP B N 1
ATOM 781 C CA . ASP B 1 112 ? -5.002 11.493 9.782 1.00 66.81 112 ASP B CA 1
ATOM 782 C C . ASP B 1 112 ? -3.711 12.157 9.241 1.00 64.53 112 ASP B C 1
ATOM 783 O O . ASP B 1 112 ? -2.826 11.503 8.659 1.00 66.97 112 ASP B O 1
ATOM 785 N N . GLY B 1 113 ? -3.614 13.468 9.429 1.00 55.85 113 GLY B N 1
ATOM 786 C CA . GLY B 1 113 ? -2.439 14.207 8.996 1.00 46.26 113 GLY B CA 1
ATOM 787 C C . GLY B 1 113 ? -2.440 14.647 7.552 1.00 41.65 113 GLY B C 1
ATOM 788 O O . GLY B 1 113 ? -1.867 15.676 7.261 1.00 37.58 113 GLY B O 1
ATOM 789 N N . VAL B 1 114 ? -3.068 13.873 6.671 1.00 39.70 114 VAL B N 1
ATOM 790 C CA . VAL B 1 114 ? -3.191 14.237 5.265 1.00 36.40 114 VAL B CA 1
ATOM 791 C C . VAL B 1 114 ? -4.118 15.427 5.072 1.00 33.65 114 VAL B C 1
ATOM 792 O O . VAL B 1 114 ? -5.205 15.463 5.636 1.00 36.25 114 VAL B O 1
ATOM 796 N N . LEU B 1 115 ? -3.691 16.389 4.251 1.00 29.07 115 LEU B N 1
ATOM 797 C CA . LEU B 1 115 ? -4.399 17.645 4.067 1.00 29.31 115 LEU B CA 1
ATOM 798 C C . LEU B 1 115 ? -4.903 17.732 2.633 1.00 27.51 115 LEU B C 1
ATOM 799 O O . LEU B 1 115 ? -4.134 17.531 1.695 1.00 29.22 115 LEU B O 1
ATOM 804 N N . HIS B 1 116 ? -6.188 18.042 2.459 1.00 26.90 116 HIS B N 1
ATOM 805 C CA . HIS B 1 116 ? -6.708 18.383 1.151 1.00 27.45 116 HIS B CA 1
ATOM 806 C C . HIS B 1 116 ? -6.996 19.865 1.157 1.00 28.19 116 HIS B C 1
ATOM 807 O O . HIS B 1 116 ? -7.687 20.363 2.031 1.00 32.28 116 HIS B O 1
ATOM 814 N N . LEU B 1 117 ? -6.443 20.557 0.190 1.00 28.12 117 LEU B N 1
ATOM 815 C CA . LEU B 1 117 ? -6.564 22.006 0.085 1.00 30.98 117 LEU B CA 1
ATOM 816 C C . LEU B 1 117 ? -7.033 22.419 -1.291 0.75 26.86 117 LEU B C 1
ATOM 817 O O . LEU B 1 117 ? -7.480 23.549 -1.453 0.86 27.17 117 LEU B O 1
ATOM 823 N N . ALA C 1 2 ? -12.282 19.781 2.168 1.00 43.00 2 ALA C N 1
ATOM 824 C CA . ALA C 1 2 ? -11.018 20.519 1.962 1.00 39.57 2 ALA C CA 1
ATOM 825 C C . ALA C 1 2 ? -10.825 21.645 2.948 1.00 35.81 2 ALA C C 1
ATOM 826 O O . ALA C 1 2 ? -11.780 22.308 3.326 1.00 34.40 2 ALA C O 1
ATOM 828 N N . MET C 1 3 ? -9.592 21.890 3.373 1.00 29.83 3 MET C N 1
ATOM 829 C CA . MET C 1 3 ? -9.370 23.069 4.201 1.00 25.03 3 MET C CA 1
ATOM 830 C C . MET C 1 3 ? -9.875 24.265 3.452 1.00 25.93 3 MET C C 1
ATOM 831 O O . MET C 1 3 ? -9.682 24.380 2.220 1.00 31.67 3 MET C O 1
ATOM 836 N N . GLY C 1 4 ? -10.486 25.173 4.181 1.00 26.25 4 GLY C N 1
ATOM 837 C CA . GLY C 1 4 ? -10.964 26.400 3.551 1.00 26.68 4 GLY C CA 1
ATOM 838 C C . GLY C 1 4 ? -12.303 26.271 2.850 1.00 28.02 4 GLY C C 1
ATOM 839 O O . GLY C 1 4 ? -12.713 27.229 2.162 1.00 33.68 4 GLY C O 1
ATOM 840 N N . ASP C 1 5 ? -12.982 25.139 2.957 1.00 26.27 5 ASP C N 1
ATOM 841 C CA . ASP C 1 5 ? -14.232 25.004 2.201 1.00 28.91 5 ASP C CA 1
ATOM 842 C C . ASP C 1 5 ? -15.453 25.414 3.006 1.00 25.36 5 ASP C C 1
ATOM 843 O O . ASP C 1 5 ? -16.568 25.190 2.581 1.00 30.64 5 ASP C O 1
ATOM 848 N N . GLY C 1 6 ? -15.271 26.021 4.159 1.00 24.95 6 GLY C N 1
ATOM 849 C CA . GLY C 1 6 ? -16.449 26.498 4.897 1.00 25.08 6 GLY C CA 1
ATOM 850 C C . GLY C 1 6 ? -17.073 25.443 5.789 1.00 27.27 6 GLY C C 1
ATOM 851 O O . GLY C 1 6 ? -16.408 24.497 6.202 1.00 33.68 6 GLY C O 1
ATOM 852 N N . GLU C 1 7 ? -18.347 25.633 6.112 1.00 23.91 7 GLU C N 1
ATOM 853 C CA . GLU C 1 7 ? -19.045 24.811 7.091 1.00 26.99 7 GLU C CA 1
ATOM 854 C C . GLU C 1 7 ? -20.244 24.203 6.438 1.00 23.75 7 GLU C C 1
ATOM 855 O O . GLU C 1 7 ? -20.956 24.893 5.696 1.00 22.57 7 GLU C O 1
ATOM 861 N N . MET C 1 8 ? -20.508 22.942 6.722 1.00 23.59 8 MET C N 1
ATOM 862 C CA A MET C 1 8 ? -21.734 22.335 6.194 0.70 22.95 8 MET C CA 1
ATOM 863 C CA B MET C 1 8 ? -21.714 22.263 6.246 0.30 24.80 8 MET C CA 1
ATOM 864 C C . MET C 1 8 ? -22.852 22.419 7.234 1.00 21.08 8 MET C C 1
ATOM 865 O 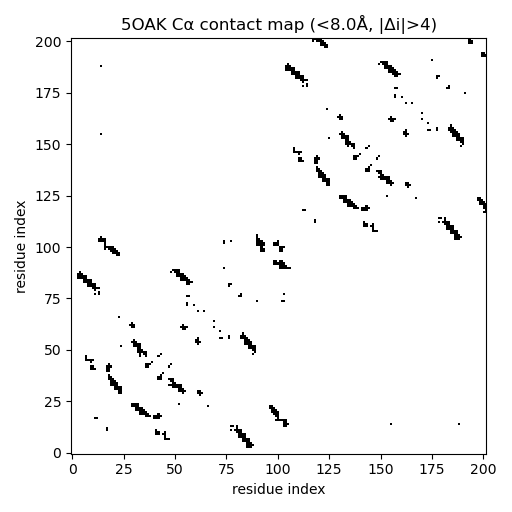O . MET C 1 8 ? -22.719 21.984 8.393 1.00 28.54 8 MET C O 1
ATOM 874 N N . LEU C 1 9 ? -23.952 23.024 6.814 1.00 21.12 9 LEU C N 1
ATOM 875 C CA . LEU C 1 9 ? -25.121 23.198 7.660 1.00 21.56 9 LEU C CA 1
ATOM 876 C C . LEU C 1 9 ? -26.254 22.284 7.179 1.00 21.45 9 LEU C C 1
ATOM 877 O O . LEU C 1 9 ? -26.294 21.889 6.027 1.00 23.98 9 LEU C O 1
ATOM 882 N N . LEU C 1 10 ? -27.180 22.002 8.079 1.00 21.92 10 LEU C N 1
ATOM 883 C CA . LEU C 1 10 ? -28.340 21.183 7.740 1.00 20.64 10 LEU C CA 1
ATOM 884 C C . LEU C 1 10 ? -29.570 21.967 8.090 1.00 20.34 10 LEU C C 1
ATOM 885 O O . LEU C 1 10 ? -29.724 22.423 9.253 1.00 23.63 10 LEU C O 1
ATOM 890 N N . ILE C 1 11 ? -30.422 22.168 7.105 1.00 19.44 11 ILE C N 1
ATOM 891 C CA . ILE C 1 11 ? -31.726 22.804 7.342 1.00 19.47 11 ILE C CA 1
ATOM 892 C C . ILE C 1 11 ? -32.816 21.777 7.054 1.00 19.44 11 ILE C C 1
ATOM 893 O O . ILE C 1 11 ? -32.869 21.246 5.947 1.00 21.55 11 ILE C O 1
ATOM 898 N N . ILE C 1 12 ? -33.726 21.556 7.986 1.00 18.61 12 ILE C N 1
ATOM 899 C CA . ILE C 1 12 ? -34.804 20.624 7.738 1.00 18.36 12 ILE C CA 1
ATOM 900 C C . ILE C 1 12 ? -35.848 21.338 6.866 1.00 20.86 12 ILE C C 1
ATOM 901 O O . ILE C 1 12 ? -36.198 22.491 7.136 1.00 20.58 12 ILE C O 1
ATOM 906 N N . ASN C 1 13 ? -36.328 20.675 5.831 1.00 19.91 13 ASN C N 1
ATOM 907 C CA . ASN C 1 13 ? -37.286 21.319 4.913 1.00 20.36 13 ASN C CA 1
ATOM 908 C C . ASN C 1 13 ? -38.712 21.023 5.368 1.00 24.75 13 ASN C C 1
ATOM 909 O O . ASN C 1 13 ? -38.987 19.968 5.832 1.00 36.40 13 ASN C O 1
ATOM 914 N N . GLU C 1 14 ? -39.524 22.025 5.438 1.00 19.77 14 GLU C N 1
ATOM 915 C CA . GLU C 1 14 ? -40.932 21.852 5.748 1.00 20.78 14 GLU C CA 1
ATOM 916 C C . GLU C 1 14 ? -41.680 22.136 4.434 1.00 20.27 14 GLU C C 1
ATOM 917 O O . GLU C 1 14 ? -41.678 23.274 3.933 1.00 22.51 14 GLU C O 1
ATOM 923 N N . TYR C 1 15 ? -42.313 21.123 3.875 1.00 18.64 15 TYR C N 1
ATOM 924 C CA . TYR C 1 15 ? -42.874 21.256 2.529 1.00 20.67 15 TYR C CA 1
ATOM 925 C C . TYR C 1 15 ? -44.025 22.279 2.530 1.00 21.26 15 TYR C C 1
ATOM 926 O O . TYR C 1 15 ? -44.971 22.193 3.362 1.00 24.02 15 TYR C O 1
ATOM 935 N N . GLY C 1 16 ? -43.946 23.256 1.637 1.00 21.79 16 GLY C N 1
ATOM 936 C CA . GLY C 1 16 ? -44.966 24.282 1.549 1.00 23.14 16 GLY C CA 1
ATOM 937 C C . GLY C 1 16 ? -44.794 25.462 2.483 1.00 22.63 16 GLY C C 1
ATOM 938 O O . GLY C 1 16 ? -45.597 26.373 2.468 1.00 28.62 16 GLY C O 1
ATOM 939 N N . SER C 1 17 ? -43.767 25.457 3.325 1.00 22.31 17 SER C N 1
ATOM 940 C CA A SER C 1 17 ? -43.560 26.509 4.302 0.60 23.96 17 SER C CA 1
ATOM 941 C CA B SER C 1 17 ? -43.562 26.527 4.288 0.40 24.30 17 SER C CA 1
ATOM 942 C C . SER C 1 17 ? -42.218 27.196 4.123 1.00 22.99 17 SER C C 1
ATOM 943 O O . SER C 1 17 ? -41.221 26.530 3.891 1.00 24.37 17 SER C O 1
ATOM 948 N N . PRO C 1 18 ? -42.161 28.510 4.295 1.00 27.31 18 PRO C N 1
ATOM 949 C CA . PRO C 1 18 ? -40.859 29.157 4.142 1.00 29.00 18 PRO C CA 1
ATOM 950 C C . PRO C 1 18 ? -39.869 28.655 5.199 1.00 28.39 18 PRO C C 1
ATOM 951 O O . PRO C 1 18 ? -40.256 28.309 6.331 1.00 30.98 18 PRO C O 1
ATOM 955 N N . LEU C 1 19 ? -38.601 28.595 4.827 1.00 26.58 19 LEU C N 1
ATOM 956 C CA . LEU C 1 19 ? -37.569 28.192 5.761 1.00 23.63 19 LEU C CA 1
ATOM 957 C C . LEU C 1 19 ? -36.999 29.351 6.544 1.00 23.90 19 LEU C C 1
ATOM 958 O O . LEU C 1 19 ? -36.311 29.151 7.549 1.00 24.31 19 LEU C O 1
ATOM 963 N N . GLY C 1 20 ? -37.274 30.565 6.081 1.00 25.60 20 GLY C N 1
ATOM 964 C CA . GLY C 1 20 ? -36.909 31.766 6.821 1.00 26.14 20 GLY C CA 1
ATOM 965 C C . GLY C 1 20 ? -35.642 32.451 6.371 1.00 25.01 20 GLY C C 1
ATOM 966 O O . GLY C 1 20 ? -34.985 33.125 7.156 1.00 28.96 20 GLY C O 1
ATOM 967 N N . LEU C 1 21 ? -35.304 32.316 5.088 1.00 23.49 21 LEU C N 1
ATOM 968 C CA A LEU C 1 21 ? -34.076 32.797 4.457 0.64 24.34 21 LEU C CA 1
ATOM 969 C CA B LEU C 1 21 ? -34.128 33.060 4.664 0.36 23.08 21 LEU C CA 1
ATOM 970 C C . LEU C 1 21 ? -34.375 33.867 3.420 1.00 21.51 21 LEU C C 1
ATOM 971 O O . LEU C 1 21 ? -35.209 33.573 2.560 1.00 25.40 21 LEU C O 1
ATOM 980 N N . THR C 1 22 ? -33.686 34.994 3.428 1.00 22.34 22 THR C N 1
ATOM 981 C CA A THR C 1 22 ? -33.672 35.919 2.300 0.84 22.58 22 THR C CA 1
ATOM 982 C CA B THR C 1 22 ? -33.657 35.856 2.257 0.16 22.91 22 THR C CA 1
ATOM 983 C C . THR C 1 22 ? -32.240 35.927 1.768 1.00 22.78 22 THR C C 1
ATOM 984 O O . THR C 1 22 ? -31.334 36.116 2.537 1.00 24.04 22 THR C O 1
ATOM 991 N N . ALA C 1 23 ? -32.056 35.717 0.468 1.00 23.47 23 ALA C N 1
ATOM 992 C CA . ALA C 1 23 ? -30.715 35.655 -0.127 1.00 23.86 23 ALA C CA 1
ATOM 993 C C . ALA C 1 23 ? -30.690 36.343 -1.482 1.00 25.82 23 ALA C C 1
ATOM 994 O O . ALA C 1 23 ? -31.720 36.562 -2.121 1.00 29.38 23 ALA C O 1
ATOM 996 N N . LEU C 1 24 ? -29.504 36.659 -1.948 1.00 28.05 24 LEU C N 1
ATOM 997 C CA . LEU C 1 24 ? -29.393 37.281 -3.232 1.00 29.77 24 LEU C CA 1
ATOM 998 C C . LEU C 1 24 ? -28.083 36.866 -3.839 1.00 27.09 24 LEU C C 1
ATOM 999 O O . LEU C 1 24 ? -27.154 36.478 -3.138 1.00 26.89 24 LEU C O 1
ATOM 1004 N N . PRO C 1 25 ? -28.041 36.890 -5.158 1.00 26.49 25 PRO C N 1
ATOM 1005 C CA . PRO C 1 25 ? -26.818 36.472 -5.831 1.00 28.72 25 PRO C CA 1
ATOM 1006 C C . PRO C 1 25 ? -25.631 37.283 -5.397 1.00 29.04 25 PRO C C 1
ATOM 1007 O O . PRO C 1 25 ? -25.686 38.514 -5.372 1.00 33.12 25 PRO C O 1
ATOM 1011 N N . ASP C 1 26 ? -24.534 36.587 -5.136 1.00 27.27 26 ASP C N 1
ATOM 1012 C CA . ASP C 1 26 ? -23.317 37.250 -4.736 1.00 31.75 26 ASP C CA 1
ATOM 1013 C C . ASP C 1 26 ? -22.451 37.658 -5.891 1.00 41.21 26 ASP C C 1
ATOM 1014 O O . ASP C 1 26 ? -21.508 36.967 -6.277 1.00 50.63 26 ASP C O 1
ATOM 1019 N N . LYS C 1 27 ? -22.710 38.860 -6.321 1.00 43.75 27 LYS C N 1
ATOM 1020 C CA . LYS C 1 27 ? -22.155 39.434 -7.521 1.00 50.73 27 LYS C CA 1
ATOM 1021 C C . LYS C 1 27 ? -20.666 39.720 -7.363 1.00 49.14 27 LYS C C 1
ATOM 1022 O O . LYS C 1 27 ? -19.859 39.396 -8.238 1.00 58.91 27 LYS C O 1
ATOM 1024 N N . GLU C 1 28 ? -20.288 40.284 -6.234 1.00 45.95 28 GLU C N 1
ATOM 1025 C CA . GLU C 1 28 ? -18.964 40.854 -6.119 1.00 41.65 28 GLU C CA 1
ATOM 1026 C C . GLU C 1 28 ? -17.921 39.831 -5.665 1.00 35.30 28 GLU C C 1
ATOM 1027 O O . GLU C 1 28 ? -16.711 40.024 -5.860 1.00 34.76 28 GLU C O 1
ATOM 1029 N N . HIS C 1 29 ? -18.374 38.717 -5.090 1.00 33.96 29 HIS C N 1
ATOM 1030 C CA . HIS C 1 29 ? -17.448 37.878 -4.349 1.00 35.49 29 HIS C CA 1
ATOM 1031 C C . HIS C 1 29 ? -17.225 36.526 -4.979 1.00 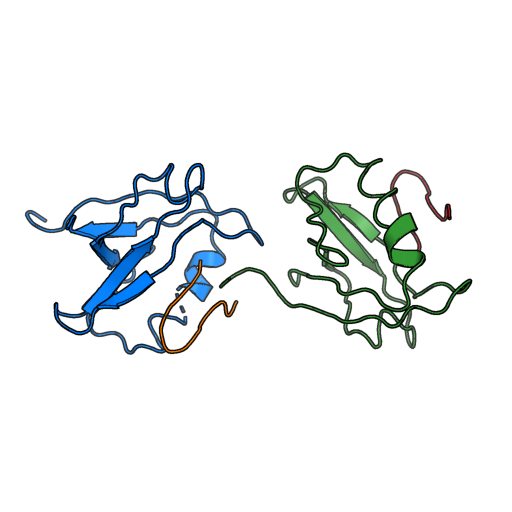38.35 29 HIS C C 1
ATOM 1032 O O . HIS C 1 29 ? -16.664 35.651 -4.353 1.00 44.23 29 HIS C O 1
ATOM 1039 N N . GLY C 1 30 ? -17.642 36.358 -6.219 1.00 39.79 30 GLY C N 1
ATOM 1040 C CA . GLY C 1 30 ? -17.278 35.136 -6.938 1.00 39.38 30 GLY C CA 1
ATOM 1041 C C . GLY C 1 30 ? -18.439 34.218 -7.189 1.00 34.47 30 GLY C C 1
ATOM 1042 O O . GLY C 1 30 ? -18.301 33.273 -7.970 1.00 36.42 30 GLY C O 1
ATOM 1043 N N . GLY C 1 31 ? -19.586 34.500 -6.561 1.00 29.50 31 GLY C N 1
ATOM 1044 C CA . GLY C 1 31 ? -20.755 33.725 -6.868 1.00 26.52 31 GLY C CA 1
ATOM 1045 C C . GLY C 1 31 ? -21.308 33.017 -5.673 1.00 24.25 31 GLY C C 1
ATOM 1046 O O . GLY C 1 31 ? -20.832 33.188 -4.532 1.00 28.09 31 GLY C O 1
ATOM 1047 N N . GLY C 1 32 ? -22.384 32.270 -5.883 1.00 23.93 32 GLY C N 1
ATOM 1048 C CA . GLY C 1 32 ? -23.118 31.788 -4.716 1.00 22.77 32 GLY C CA 1
ATOM 1049 C C . GLY C 1 32 ? -24.217 32.764 -4.318 1.00 22.46 32 GLY C C 1
ATOM 1050 O O . GLY C 1 32 ? -24.602 33.653 -5.077 1.00 26.76 32 GLY C O 1
ATOM 1051 N N . LEU C 1 33 ? -24.773 32.535 -3.134 1.00 20.94 33 LEU C N 1
ATOM 1052 C CA . LEU C 1 33 ? -25.878 33.329 -2.623 1.00 21.41 33 LEU C CA 1
ATOM 1053 C C . LEU C 1 33 ? -25.434 33.953 -1.323 1.00 23.59 33 LEU C C 1
ATOM 1054 O O . LEU C 1 33 ? -24.947 33.257 -0.446 1.00 27.64 33 LEU C O 1
ATOM 1059 N N . LEU C 1 34 ? -25.654 35.249 -1.173 1.00 22.74 34 LEU C N 1
ATOM 1060 C CA . LEU C 1 34 ? -25.363 35.964 0.058 1.00 22.03 34 LEU C CA 1
ATOM 1061 C C . LEU C 1 34 ? -26.624 36.005 0.934 1.00 22.46 34 LEU C C 1
ATOM 1062 O O . LEU C 1 34 ? -27.690 36.419 0.477 1.00 26.83 34 LEU C O 1
ATOM 1067 N N . VAL C 1 35 ? -26.510 35.571 2.181 1.00 20.20 35 VAL C N 1
ATOM 1068 C CA . VAL C 1 35 ? -27.676 35.594 3.063 1.00 21.38 35 VAL C CA 1
ATOM 1069 C C . VAL C 1 35 ? -27.903 37.020 3.586 1.00 21.83 35 VAL C C 1
ATOM 1070 O O . VAL C 1 35 ? -27.010 37.603 4.193 1.00 25.78 35 VAL C O 1
ATOM 1074 N N . GLN C 1 36 ? -29.099 37.570 3.338 1.00 24.09 36 GLN C N 1
ATOM 1075 C CA . GLN C 1 36 ? -29.411 38.948 3.751 1.00 25.79 36 GLN C CA 1
ATOM 1076 C C . GLN C 1 36 ? -30.067 38.993 5.112 1.00 26.41 36 GLN C C 1
ATOM 1077 O O . GLN C 1 36 ? -29.853 39.921 5.894 1.00 28.43 36 GLN C O 1
ATOM 1083 N N . HIS C 1 37 ? -30.879 37.973 5.372 1.00 26.05 37 HIS C N 1
ATOM 1084 C CA . HIS C 1 37 ? -31.691 37.918 6.577 1.00 27.73 37 HIS C CA 1
ATOM 1085 C C . HIS C 1 37 ? -32.118 36.506 6.879 1.00 24.21 37 HIS C C 1
ATOM 1086 O O . HIS C 1 37 ? -32.384 35.713 5.944 1.00 25.81 37 HIS C O 1
ATOM 1093 N N . VAL C 1 38 ? -32.171 36.211 8.177 1.00 25.95 38 VAL C N 1
ATOM 1094 C CA . VAL C 1 38 ? -32.645 34.934 8.663 1.00 25.08 38 VAL C CA 1
ATOM 1095 C C . VAL C 1 38 ? -33.728 35.217 9.712 1.00 27.39 38 VAL C C 1
ATOM 1096 O O . VAL C 1 38 ? -33.489 35.989 10.678 1.00 28.82 38 VAL C O 1
ATOM 1100 N N . GLU C 1 39 ? -34.912 34.610 9.531 1.00 26.01 39 GLU C N 1
ATOM 1101 C CA . GLU C 1 39 ? -36.027 34.909 10.412 1.00 28.03 39 GLU C CA 1
ATOM 1102 C C . GLU C 1 39 ? -35.825 34.244 11.756 1.00 27.98 39 GLU C C 1
ATOM 1103 O O . GLU C 1 39 ? -35.452 33.079 11.837 1.00 27.39 39 GLU C O 1
ATOM 1109 N N . PRO C 1 40 ? -36.092 34.978 12.834 1.00 29.68 40 PRO C N 1
ATOM 1110 C CA . PRO C 1 40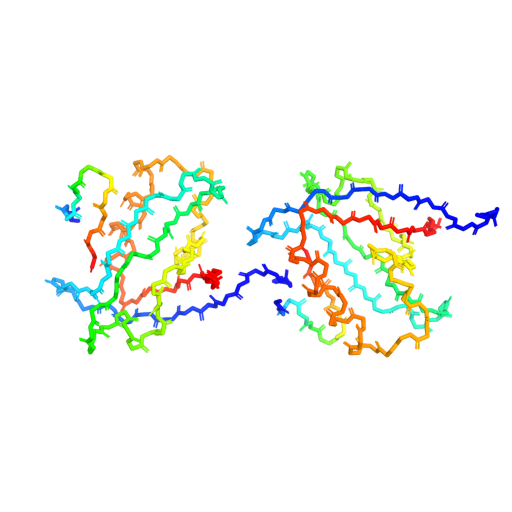 ? -35.954 34.387 14.169 1.00 32.60 40 PRO C CA 1
ATOM 1111 C C . PRO C 1 40 ? -36.862 33.167 14.361 1.00 29.67 40 PRO C C 1
ATOM 1112 O O . PRO C 1 40 ? -38.025 33.169 13.955 1.00 36.42 40 PRO C O 1
ATOM 1116 N N . GLY C 1 41 ? -36.309 32.108 14.950 1.00 29.37 41 GLY C N 1
ATOM 1117 C CA . GLY C 1 41 ? -37.091 30.942 15.276 1.00 29.29 41 GLY C CA 1
ATOM 1118 C C . GLY C 1 41 ? -37.303 30.017 14.091 1.00 28.13 41 GLY C C 1
ATOM 1119 O O . GLY C 1 41 ? -37.935 28.964 14.233 1.00 31.10 41 GLY C O 1
ATOM 1120 N N . SER C 1 42 ? -36.764 30.385 12.922 1.00 25.51 42 SER C N 1
ATOM 1121 C CA . SER C 1 42 ? -37.051 29.637 11.689 1.00 24.53 42 SER C CA 1
ATOM 1122 C C . SER C 1 42 ? -36.195 28.405 11.527 1.00 24.76 42 SER C C 1
ATOM 1123 O O . SER C 1 42 ? -35.200 28.217 12.252 1.00 23.01 42 SER C O 1
ATOM 1126 N N . ARG C 1 43 ? -36.542 27.599 10.527 1.00 22.62 43 ARG C N 1
ATOM 1127 C CA . ARG C 1 43 ? -35.718 26.402 10.245 1.00 22.58 43 ARG C CA 1
ATOM 1128 C C . ARG C 1 43 ? -34.351 26.762 9.779 1.00 20.29 43 ARG C C 1
ATOM 1129 O O . ARG C 1 43 ? -33.377 26.069 10.135 1.00 20.31 43 ARG C O 1
ATOM 1137 N N . ALA C 1 44 ? -34.238 27.860 9.031 1.00 20.32 44 ALA C N 1
ATOM 1138 C CA . ALA C 1 44 ? -32.910 28.321 8.599 1.00 20.17 44 ALA C CA 1
ATOM 1139 C C . ALA C 1 44 ? -32.099 28.759 9.830 1.00 21.17 44 ALA C C 1
ATOM 1140 O O . ALA C 1 44 ? -30.915 28.441 9.939 1.00 21.77 44 ALA C O 1
ATOM 1142 N N . GLU C 1 45 ? -32.728 29.489 10.772 1.00 21.69 45 GLU C N 1
ATOM 1143 C CA . GLU C 1 45 ? -31.997 29.915 11.971 1.00 22.72 45 GLU C CA 1
ATOM 1144 C C . GLU C 1 45 ? -31.537 28.704 12.800 1.00 22.36 45 GLU C C 1
ATOM 1145 O O . GLU C 1 45 ? -30.397 28.668 13.307 1.00 24.31 45 GLU C O 1
ATOM 1151 N N . ARG C 1 46 ? -32.418 27.715 12.923 1.00 21.45 46 ARG C N 1
ATOM 1152 C CA A ARG C 1 46 ? -32.074 26.550 13.703 0.59 22.13 46 ARG C CA 1
ATOM 1153 C CA B ARG C 1 46 ? -32.086 26.492 13.680 0.41 22.29 46 ARG C CA 1
ATOM 1154 C C . ARG C 1 46 ? -30.910 25.784 13.051 1.00 23.55 46 ARG C C 1
ATOM 1155 O O . ARG C 1 46 ? -30.107 25.154 13.750 1.00 27.37 46 ARG C O 1
ATOM 1170 N N . GLY C 1 47 ? -30.819 25.860 11.722 1.00 22.59 47 GLY C N 1
ATOM 1171 C CA . GLY C 1 47 ? -29.730 25.221 11.003 1.00 24.76 47 GLY C CA 1
ATOM 1172 C C . GLY C 1 47 ? -28.439 26.009 11.047 1.00 22.59 47 GLY C C 1
ATOM 1173 O O . GLY C 1 47 ? -27.441 25.566 10.452 1.00 25.34 47 GLY C O 1
ATOM 1174 N N . ARG C 1 48 ? -28.451 27.131 11.756 1.00 23.69 48 ARG C N 1
ATOM 1175 C CA . ARG C 1 48 ? -27.298 28.005 12.036 1.00 23.81 48 ARG C CA 1
ATOM 1176 C C . ARG C 1 48 ? -26.889 28.867 10.837 1.00 23.41 48 ARG C C 1
ATOM 1177 O O . ARG C 1 48 ? -25.764 29.371 10.759 1.00 25.30 48 ARG C O 1
ATOM 1185 N N . LEU C 1 49 ? -27.817 29.095 9.923 1.00 24.01 49 LEU C N 1
ATOM 1186 C CA A LEU C 1 49 ? -27.596 30.102 8.900 0.67 23.04 49 LEU C CA 1
ATOM 1187 C CA B LEU C 1 49 ? -27.617 30.100 8.893 0.33 21.74 49 LEU C CA 1
ATOM 1188 C C . LEU C 1 49 ? -27.608 31.504 9.524 1.00 23.12 49 LEU C C 1
ATOM 1189 O O . LEU C 1 49 ? -28.413 31.795 10.451 1.00 25.64 49 LEU C O 1
ATOM 1198 N N . ARG C 1 50 ? -26.728 32.380 9.030 1.00 23.83 50 ARG C N 1
ATOM 1199 C CA . ARG C 1 50 ? -26.595 33.750 9.553 1.00 24.99 50 ARG C CA 1
ATOM 1200 C C . ARG C 1 50 ? -26.468 34.754 8.438 1.00 25.45 50 ARG C C 1
ATOM 1201 O O . ARG C 1 50 ? -25.954 34.432 7.375 1.00 25.48 50 ARG C O 1
ATOM 1209 N N . ARG C 1 51 ? -26.916 35.979 8.710 1.00 24.96 51 ARG C N 1
ATOM 1210 C CA . ARG C 1 51 ? -26.694 37.104 7.812 1.00 25.92 51 ARG C CA 1
ATOM 1211 C C . ARG C 1 51 ? -25.214 37.163 7.384 1.00 26.29 51 ARG C C 1
ATOM 1212 O O . ARG C 1 51 ? -24.317 36.967 8.218 1.00 27.89 51 ARG C O 1
ATOM 1220 N N . ASP C 1 52 ? -24.985 37.451 6.092 1.00 26.64 52 ASP C N 1
ATOM 1221 C CA . ASP C 1 52 ? -23.644 37.573 5.487 1.00 27.78 52 ASP C CA 1
ATOM 1222 C C . ASP C 1 52 ? -22.937 36.220 5.240 1.00 23.58 52 ASP C C 1
ATOM 1223 O O . ASP C 1 52 ? -21.808 36.195 4.684 1.00 28.08 52 ASP C O 1
ATOM 1228 N N . ASP C 1 53 ? -23.600 35.104 5.569 1.00 24.78 53 ASP C N 1
ATOM 1229 C CA . ASP C 1 53 ? -23.120 33.823 5.055 1.00 23.27 53 ASP C CA 1
ATOM 1230 C C . ASP C 1 53 ? -23.118 33.862 3.507 1.00 21.08 53 ASP C C 1
ATOM 1231 O O . ASP C 1 53 ? -24.062 34.393 2.899 1.00 23.67 53 ASP C O 1
ATOM 1236 N N . ARG C 1 54 ? -22.111 33.251 2.897 1.00 21.50 54 ARG C N 1
ATOM 1237 C CA . ARG C 1 54 ? -22.131 33.004 1.464 1.00 20.77 54 ARG C CA 1
ATOM 1238 C C . ARG C 1 54 ? -22.366 31.518 1.212 1.00 19.25 54 ARG C C 1
ATOM 1239 O O . ARG C 1 54 ? -21.538 30.684 1.558 1.00 21.55 54 ARG C O 1
ATOM 1247 N N . ILE C 1 55 ? -23.509 31.198 0.613 1.00 18.85 55 ILE C N 1
ATOM 1248 C CA . ILE C 1 55 ? -23.886 29.808 0.337 1.00 18.52 55 ILE C CA 1
ATOM 1249 C C . ILE C 1 55 ? -23.186 29.401 -0.950 1.00 17.51 55 ILE C C 1
ATOM 1250 O O . ILE C 1 55 ? -23.395 30.038 -1.989 1.00 18.98 55 ILE C O 1
ATOM 1255 N N . LEU C 1 56 ? -22.395 28.336 -0.885 1.00 17.48 56 LEU C N 1
ATOM 1256 C CA . LEU C 1 56 ? -21.583 27.889 -2.013 1.00 17.58 56 LEU C CA 1
ATOM 1257 C C . LEU C 1 56 ? -22.096 26.624 -2.666 1.00 18.34 56 LEU C C 1
ATOM 1258 O O . LEU C 1 56 ? -21.707 26.307 -3.791 1.00 20.45 56 LEU C O 1
ATOM 1263 N N . GLU C 1 57 ? -22.921 25.866 -1.955 1.00 18.44 57 GLU C N 1
ATOM 1264 C CA A GLU C 1 57 ? -23.251 24.500 -2.395 0.68 18.08 57 GLU C CA 1
ATOM 1265 C CA B GLU C 1 57 ? -23.287 24.551 -2.446 0.32 18.40 57 GLU C CA 1
ATOM 1266 C C . GLU C 1 57 ? -24.565 24.124 -1.748 1.00 18.12 57 GLU C C 1
ATOM 1267 O O . GLU C 1 57 ? -24.739 24.432 -0.545 1.00 18.42 57 GLU C O 1
ATOM 1278 N N . ILE C 1 58 ? -25.461 23.474 -2.482 1.00 18.34 58 ILE C N 1
ATOM 1279 C CA . ILE C 1 58 ? -26.737 22.991 -1.902 1.00 18.58 58 ILE C CA 1
ATOM 1280 C C . ILE C 1 58 ? -26.939 21.562 -2.344 1.00 18.61 58 ILE C C 1
ATOM 1281 O O . ILE C 1 58 ? -26.971 21.292 -3.532 1.00 19.80 58 ILE C O 1
ATOM 1286 N N . ASN C 1 59 ? -27.058 20.640 -1.376 1.00 20.18 59 ASN C N 1
ATOM 1287 C CA . ASN C 1 59 ? -27.272 19.203 -1.645 1.00 20.49 59 ASN C CA 1
ATOM 1288 C C . ASN C 1 59 ? -26.268 18.719 -2.671 1.00 20.32 59 ASN C C 1
ATOM 1289 O O . ASN C 1 59 ? -26.611 18.013 -3.636 1.00 23.15 59 ASN C O 1
ATOM 1294 N N . GLY C 1 60 ? -25.004 19.138 -2.485 1.00 21.06 60 GLY C N 1
ATOM 1295 C CA . GLY C 1 60 ? -23.903 18.665 -3.312 1.00 21.34 60 GLY C CA 1
ATOM 1296 C C . GLY C 1 60 ? -23.708 19.360 -4.631 1.00 18.29 60 GLY C C 1
ATOM 1297 O O . GLY C 1 60 ? -22.750 19.040 -5.334 1.00 20.80 60 GLY C O 1
ATOM 1298 N N . ILE C 1 61 ? -24.587 20.314 -4.958 1.00 19.23 61 ILE C N 1
ATOM 1299 C CA . ILE C 1 61 ? -24.512 21.007 -6.240 1.00 19.11 61 ILE C CA 1
ATOM 1300 C C . ILE C 1 61 ? -23.799 22.339 -5.967 1.00 18.71 61 ILE C C 1
ATOM 1301 O O . ILE C 1 61 ? -24.318 23.235 -5.260 1.00 18.74 61 ILE C O 1
ATOM 1306 N N . LYS C 1 62 ? -22.590 22.469 -6.504 1.00 18.23 62 LYS C N 1
ATOM 1307 C CA . LYS C 1 62 ? -21.830 23.712 -6.376 1.00 19.03 62 LYS C CA 1
ATOM 1308 C C . LYS C 1 62 ? -22.458 24.840 -7.140 1.00 18.11 62 LYS C C 1
ATOM 1309 O O . LYS C 1 62 ? -22.834 24.694 -8.318 1.00 19.79 62 LYS C O 1
ATOM 1315 N N . LEU C 1 63 ? -22.628 25.979 -6.476 1.00 18.13 63 LEU C N 1
ATOM 1316 C CA . LEU C 1 63 ? -23.302 27.103 -7.106 1.00 19.81 63 LEU C CA 1
ATOM 1317 C C . LEU C 1 63 ? -22.375 27.994 -7.938 1.00 19.39 63 LEU C C 1
ATOM 1318 O O . LEU C 1 63 ? -22.857 28.670 -8.875 1.00 21.82 63 LEU C O 1
ATOM 1323 N N . ILE C 1 64 ? -21.078 28.008 -7.625 1.00 19.98 64 ILE C N 1
ATOM 1324 C CA . ILE C 1 64 ? -20.149 28.893 -8.352 1.00 18.92 64 ILE C CA 1
ATOM 1325 C C . ILE C 1 64 ? -20.084 28.420 -9.827 1.00 18.75 64 ILE C C 1
ATOM 1326 O O . ILE C 1 64 ? -19.985 27.209 -10.090 1.00 20.78 64 ILE C O 1
ATOM 1331 N N . GLY C 1 65 ? -20.176 29.355 -10.780 1.00 19.01 65 GLY C N 1
ATOM 1332 C CA . GLY C 1 65 ? -20.133 29.025 -12.199 1.00 19.86 65 GLY C CA 1
ATOM 1333 C C . GLY C 1 65 ? -21.511 28.808 -12.798 1.00 18.78 65 GLY C C 1
ATOM 1334 O O . GLY C 1 65 ? -21.630 28.764 -14.039 1.00 20.68 65 GLY C O 1
ATOM 1335 N N . LEU C 1 66 ? -22.539 28.646 -11.983 1.00 19.62 66 LEU C N 1
ATOM 1336 C CA . LEU C 1 66 ? -23.888 28.473 -12.526 1.00 19.30 66 LEU C CA 1
ATOM 1337 C C . LEU C 1 66 ? -24.518 29.816 -12.834 1.00 21.88 66 LEU C C 1
ATOM 1338 O O . LEU C 1 66 ? -24.237 30.827 -12.142 1.00 22.08 66 LEU C O 1
ATOM 1343 N N . THR C 1 67 ? -25.371 29.816 -13.858 1.00 22.63 67 THR C N 1
ATOM 1344 C CA . THR C 1 67 ? -26.091 31.027 -14.178 1.00 24.51 67 THR C CA 1
ATOM 1345 C C . THR C 1 67 ? -27.132 31.312 -13.081 1.00 25.88 67 THR C C 1
ATOM 1346 O O . THR C 1 67 ? -27.489 30.444 -12.243 1.00 24.82 67 THR C O 1
ATOM 1350 N N . GLU C 1 68 ? -27.607 32.550 -13.074 1.00 27.48 68 GLU C N 1
ATOM 1351 C CA . GLU C 1 68 ? -28.594 32.946 -12.087 1.00 30.11 68 GLU C CA 1
ATOM 1352 C C . GLU C 1 68 ? -29.853 32.042 -12.188 1.00 31.13 68 GLU C C 1
ATOM 1353 O O . GLU C 1 68 ? -30.413 31.591 -11.176 1.00 33.17 68 GLU C O 1
ATOM 1359 N N . SER C 1 69 ? -30.249 31.733 -13.415 1.00 32.63 69 SER C N 1
ATOM 1360 C CA A SER C 1 69 ? -31.377 30.834 -13.664 0.54 32.42 69 SER C CA 1
ATOM 1361 C CA B SER C 1 69 ? -31.371 30.830 -13.673 0.46 33.35 69 SER C CA 1
ATOM 1362 C C . SER C 1 69 ? -31.104 29.406 -13.200 1.00 28.72 69 SER C C 1
ATOM 1363 O O . SER C 1 69 ? -31.978 28.761 -12.613 1.00 29.63 69 SER C O 1
ATOM 1368 N N . GLN C 1 70 ? -29.897 28.908 -13.450 1.00 24.70 70 GLN C N 1
ATOM 1369 C CA . GLN C 1 70 ? -29.554 27.576 -12.984 1.00 22.02 70 GLN C CA 1
ATOM 1370 C C . GLN C 1 70 ? -29.590 27.494 -11.460 1.00 24.26 70 GLN C C 1
ATOM 1371 O O . GLN C 1 70 ? -29.976 26.451 -10.905 1.00 23.24 70 GLN C O 1
ATOM 1377 N N . VAL C 1 71 ? -29.158 28.566 -10.768 1.00 22.13 71 VAL C N 1
ATOM 1378 C CA . VAL C 1 71 ? -29.170 28.526 -9.294 1.00 21.69 71 VAL C CA 1
ATOM 1379 C C . VAL C 1 71 ? -30.630 28.449 -8.812 1.00 24.39 71 VAL C C 1
ATOM 1380 O O . VAL C 1 71 ? -30.946 27.676 -7.912 1.00 22.80 71 VAL C O 1
ATOM 1384 N N . GLN C 1 72 ? -31.522 29.208 -9.451 1.00 25.72 72 GLN C N 1
ATOM 1385 C CA . GLN C 1 72 ? -32.914 29.214 -9.019 1.00 26.26 72 GLN C CA 1
ATOM 1386 C C . GLN C 1 72 ? -33.480 27.817 -9.235 1.00 26.49 72 GLN C C 1
ATOM 1387 O O . GLN C 1 72 ? -34.209 27.297 -8.400 1.00 26.86 72 GLN C O 1
ATOM 1393 N N . GLU C 1 73 ? -33.125 27.205 -10.358 1.00 27.08 73 GLU C N 1
ATOM 1394 C CA . GLU C 1 73 ? -33.598 25.866 -10.646 1.00 26.84 73 GLU C CA 1
ATOM 1395 C C . GLU C 1 73 ? -33.081 24.842 -9.646 1.00 25.86 73 GLU C C 1
ATOM 1396 O O . GLU C 1 73 ? -33.801 23.935 -9.237 1.00 27.62 73 GLU C O 1
ATOM 1402 N N . GLN C 1 74 ? -31.820 24.940 -9.260 1.00 22.84 74 GLN C N 1
ATOM 1403 C CA A GLN C 1 74 ? -31.332 23.978 -8.296 0.60 25.22 74 GLN C CA 1
ATOM 1404 C CA C GLN C 1 74 ? -31.284 24.006 -8.260 0.40 22.81 74 GLN C CA 1
ATOM 1405 C C . GLN C 1 74 ? -31.966 24.202 -6.923 1.00 23.61 74 GLN C C 1
ATOM 1406 O O . GLN C 1 74 ? -32.169 23.231 -6.190 1.00 23.78 74 GLN C O 1
ATOM 1417 N N . LEU C 1 75 ? -32.288 25.458 -6.578 1.00 22.95 75 LEU C N 1
ATOM 1418 C CA . LEU C 1 75 ? -33.023 25.701 -5.326 1.00 24.90 75 LEU C CA 1
ATOM 1419 C C . LEU C 1 75 ? -34.387 25.015 -5.394 1.00 24.66 75 LEU C C 1
ATOM 1420 O O . LEU C 1 75 ? -34.814 24.366 -4.432 1.00 25.47 75 LEU C O 1
ATOM 1425 N N . ARG C 1 76 ? -35.073 25.166 -6.516 1.00 24.88 76 ARG C N 1
ATOM 1426 C CA . ARG C 1 76 ? -36.397 24.560 -6.619 1.00 29.43 76 ARG C CA 1
ATOM 1427 C C . ARG C 1 76 ? -36.300 23.058 -6.472 1.00 28.65 76 ARG C C 1
ATOM 1428 O O . ARG C 1 76 ? -37.114 22.423 -5.815 1.00 28.78 76 ARG C O 1
ATOM 1436 N N . ARG C 1 77 ? -35.306 22.467 -7.108 1.00 24.41 77 ARG C N 1
ATOM 1437 C CA . ARG C 1 77 ? -35.093 21.026 -6.969 1.00 26.17 77 ARG C CA 1
ATOM 1438 C C . ARG C 1 77 ? -34.767 20.584 -5.540 1.00 26.19 77 ARG C C 1
ATOM 1439 O O . ARG C 1 77 ? -35.331 19.603 -5.013 1.00 26.62 77 ARG C O 1
ATOM 1447 N N . ALA C 1 78 ? -33.889 21.326 -4.894 1.00 24.46 78 ALA C N 1
ATOM 1448 C CA . ALA C 1 78 ? -33.504 20.995 -3.525 1.00 22.90 78 ALA C CA 1
ATOM 1449 C C . ALA C 1 78 ? -34.702 21.088 -2.582 1.00 24.47 78 ALA C C 1
ATOM 1450 O O . ALA C 1 78 ? -34.812 20.312 -1.622 1.00 26.75 78 ALA C O 1
ATOM 1452 N N . LEU C 1 79 ? -35.625 22.008 -2.876 1.00 24.25 79 LEU C N 1
ATOM 1453 C CA . LEU C 1 79 ? -36.806 22.186 -2.029 1.00 25.10 79 LEU C CA 1
ATOM 1454 C C . LEU C 1 79 ? -37.814 21.069 -2.209 1.00 26.75 79 LEU C C 1
ATOM 1455 O O . LEU C 1 79 ? -38.800 21.019 -1.448 1.00 28.31 79 LEU C O 1
ATOM 1460 N N . GLU C 1 80 ? -37.577 20.151 -3.146 1.00 27.17 80 GLU C N 1
ATOM 1461 C CA . GLU C 1 80 ? -38.366 18.920 -3.213 1.00 28.56 80 GLU C CA 1
ATOM 1462 C C . GLU C 1 80 ? -37.873 17.875 -2.249 1.00 29.27 80 GLU C C 1
ATOM 1463 O O . GLU C 1 80 ? -38.535 16.851 -2.094 1.00 32.74 80 GLU C O 1
ATOM 1469 N N . SER C 1 81 ? -36.700 18.089 -1.628 1.00 27.94 81 SER C N 1
ATOM 1470 C CA . SER C 1 81 ? -36.135 17.070 -0.733 1.00 27.10 81 SER C CA 1
ATOM 1471 C C . SER C 1 81 ? -36.412 17.380 0.751 1.00 25.20 81 SER C C 1
ATOM 1472 O O . SER C 1 81 ? -36.858 18.464 1.104 1.00 24.66 81 SER C O 1
ATOM 1475 N N . SER C 1 82 ? -36.180 16.394 1.612 1.00 22.23 82 SER C N 1
ATOM 1476 C CA A SER C 1 82 ? -36.586 16.512 3.008 0.81 22.85 82 SER C CA 1
ATOM 1477 C CA B SER C 1 82 ? -36.541 16.460 3.025 0.19 22.20 82 SER C CA 1
ATOM 1478 C C . SER C 1 82 ? -35.666 17.413 3.828 1.00 21.87 82 SER C C 1
ATOM 1479 O O . SER C 1 82 ? -36.013 17.828 4.920 1.00 22.86 82 SER C O 1
ATOM 1484 N N . GLU C 1 83 ? -34.494 17.747 3.302 1.00 24.40 83 GLU C N 1
ATOM 1485 C CA . GLU C 1 83 ? -33.563 18.608 4.001 1.00 25.36 83 GLU C CA 1
ATOM 1486 C C . GLU C 1 83 ? -32.593 19.194 3.023 1.00 24.28 83 GLU C C 1
ATOM 1487 O O . GLU C 1 83 ? -32.394 18.674 1.908 1.00 28.35 83 GLU C O 1
ATOM 1493 N N . LEU C 1 84 ? -31.984 20.291 3.442 1.00 24.28 84 LEU C N 1
ATOM 1494 C CA A LEU C 1 84 ? -30.998 20.948 2.623 0.53 23.68 84 LEU C CA 1
ATOM 1495 C CA B LEU C 1 84 ? -30.992 20.992 2.646 0.47 23.25 84 LEU C CA 1
ATOM 1496 C C . LEU C 1 84 ? -29.660 20.935 3.337 1.00 21.18 84 LEU C C 1
ATOM 1497 O O . LEU C 1 84 ? -29.544 21.399 4.466 1.00 24.41 84 LEU C O 1
ATOM 1506 N N . ARG C 1 85 ? -28.671 20.392 2.657 1.00 21.04 85 ARG C N 1
ATOM 1507 C CA A ARG C 1 85 ? -27.304 20.444 3.152 0.48 21.14 85 ARG C CA 1
ATOM 1508 C CA B ARG C 1 85 ? -27.285 20.414 3.120 0.52 19.94 85 ARG C CA 1
ATOM 1509 C C . ARG C 1 85 ? -26.626 21.610 2.449 1.00 18.95 85 ARG C C 1
ATOM 1510 O O . ARG C 1 85 ? -26.458 21.629 1.229 1.00 21.66 85 ARG C O 1
ATOM 1525 N N . VAL C 1 86 ? -26.281 22.608 3.225 1.00 19.81 86 VAL C N 1
ATOM 1526 C CA . VAL C 1 86 ? -25.856 23.895 2.671 1.00 18.91 86 VAL C CA 1
ATOM 1527 C C . VAL C 1 86 ? -24.462 24.212 3.119 1.00 21.12 86 VAL C C 1
ATOM 1528 O O . VAL C 1 86 ? -24.218 24.307 4.343 1.00 23.09 86 VAL C O 1
ATOM 1532 N N . ARG C 1 87 ? -23.546 24.419 2.184 1.00 18.54 87 ARG C N 1
ATOM 1533 C CA . ARG C 1 87 ? -22.169 24.722 2.576 1.00 18.28 87 ARG C CA 1
ATOM 1534 C C . ARG C 1 87 ? -21.978 26.234 2.537 1.00 18.61 87 ARG C C 1
ATOM 1535 O O . ARG C 1 87 ? -22.285 26.869 1.499 1.00 20.33 87 ARG C O 1
ATOM 1543 N N . VAL C 1 88 ? -21.486 26.825 3.638 1.00 20.58 88 VAL C N 1
ATOM 1544 C CA . VAL C 1 88 ? -21.345 28.267 3.690 1.00 21.12 88 VAL C CA 1
ATOM 1545 C C . VAL C 1 88 ? -19.932 28.712 4.065 1.00 21.31 88 VAL C C 1
ATOM 1546 O O . VAL C 1 88 ? -19.227 28.021 4.810 1.00 24.85 88 VAL C O 1
ATOM 1550 N N . LEU C 1 89 ? -19.581 29.903 3.595 1.00 20.75 89 LEU C N 1
ATOM 1551 C CA A LEU C 1 89 ? -18.490 30.683 4.200 0.70 22.63 89 LEU C CA 1
ATOM 1552 C CA B LEU C 1 89 ? -18.483 30.662 4.177 0.30 23.66 89 LEU C CA 1
ATOM 1553 C C . LEU C 1 89 ? -19.088 31.758 5.067 1.00 25.77 89 LEU C C 1
ATOM 1554 O O . LEU C 1 89 ? -19.966 32.502 4.629 1.00 26.48 89 LEU C O 1
ATOM 1563 N N . ARG C 1 90 ? -18.613 31.872 6.301 1.00 27.26 90 ARG C N 1
ATOM 1564 C CA . ARG C 1 90 ? -19.136 32.876 7.224 1.00 28.49 90 ARG C CA 1
ATOM 1565 C C . ARG C 1 90 ? -18.678 34.281 6.847 1.00 31.28 90 ARG C C 1
ATOM 1566 O O . ARG C 1 90 ? -17.602 34.454 6.284 1.00 35.38 90 ARG C O 1
ATOM 1574 N N . GLY C 1 91 ? -19.498 35.295 7.152 1.00 34.78 91 GLY C N 1
ATOM 1575 C CA . GLY C 1 91 ? -19.143 36.672 6.809 1.00 37.94 91 GLY C CA 1
ATOM 1576 C C . GLY C 1 91 ? -18.050 37.286 7.663 1.00 45.64 91 GLY C C 1
ATOM 1577 O O . GLY C 1 91 ? -17.686 36.694 8.671 1.00 47.89 91 GLY C O 1
ATOM 1578 N N . GLY D 1 107 ? -40.856 26.835 -6.621 1.00 74.44 107 GLY D N 1
ATOM 1579 C CA . GLY D 1 107 ? -41.648 28.016 -6.349 1.00 76.13 107 GLY D CA 1
ATOM 1580 C C . GLY D 1 107 ? -41.056 29.285 -6.933 1.00 82.57 107 GLY D C 1
ATOM 1581 O O . GLY D 1 107 ? -40.083 29.249 -7.689 1.00 84.49 107 GLY D O 1
ATOM 1582 N N . SER D 1 108 ? -41.653 30.418 -6.571 1.00 85.13 108 SER D N 1
ATOM 1583 C CA . SER D 1 108 ? -41.198 31.726 -7.040 1.00 85.56 108 SER D CA 1
ATOM 1584 C C . SER D 1 108 ? -41.434 32.849 -6.028 1.00 82.17 108 SER D C 1
ATOM 1585 O O . SER D 1 108 ? -42.276 33.738 -6.244 1.00 84.37 108 SER D O 1
ATOM 1588 N N . GLY D 1 109 ? -40.692 32.803 -4.930 1.00 74.26 109 GLY D N 1
ATOM 1589 C CA . GLY D 1 109 ? -40.502 33.973 -4.100 1.00 64.47 109 GLY D CA 1
ATOM 1590 C C . GLY D 1 109 ? -39.237 34.624 -4.621 1.00 55.51 109 GLY D C 1
ATOM 1591 O O . GLY D 1 109 ? -38.237 34.658 -3.941 1.00 44.60 109 GLY D O 1
ATOM 1592 N N . VAL D 1 110 ? -39.295 35.121 -5.856 1.00 60.88 110 VAL D N 1
ATOM 1593 C CA . VAL D 1 110 ? -38.151 35.739 -6.523 1.00 64.77 110 VAL D CA 1
ATOM 1594 C C . VAL D 1 110 ? -38.509 37.169 -6.956 1.00 68.96 110 VAL D C 1
ATOM 1595 O O . VAL D 1 110 ? -39.407 37.368 -7.781 1.00 69.68 110 VAL D O 1
ATOM 1599 N N . LYS D 1 111 ? -37.807 38.157 -6.406 1.00 71.91 111 LYS D N 1
ATOM 1600 C CA . LYS D 1 111 ? -38.123 39.567 -6.666 1.00 75.65 111 LYS D CA 1
ATOM 1601 C C . LYS D 1 111 ? -36.866 40.381 -7.029 1.00 77.07 111 LYS D C 1
ATOM 1602 O O . LYS D 1 111 ? -36.090 40.747 -6.139 1.00 78.60 111 LYS D O 1
ATOM 1604 N N . ASP D 1 112 ? -36.670 40.663 -8.322 1.00 75.04 112 ASP D N 1
ATOM 1605 C CA . ASP D 1 112 ? -35.445 41.318 -8.820 1.00 72.00 112 ASP D CA 1
ATOM 1606 C C . ASP D 1 112 ? -34.154 40.629 -8.307 1.00 68.14 112 ASP D C 1
ATOM 1607 O O . ASP D 1 112 ? -33.261 41.253 -7.710 1.00 70.93 112 ASP D O 1
ATOM 1609 N N . GLY D 1 113 ? -34.064 39.325 -8.526 1.00 58.73 113 GLY D N 1
ATOM 1610 C CA . GLY D 1 113 ? -32.887 38.582 -8.106 1.00 48.10 113 GLY D CA 1
ATOM 1611 C C . GLY D 1 113 ? -32.897 38.120 -6.661 1.00 41.51 113 GLY D C 1
ATOM 1612 O O . GLY D 1 113 ? -32.333 37.088 -6.387 1.00 36.83 113 GLY D O 1
ATOM 1613 N N . VAL D 1 114 ? -33.527 38.878 -5.767 1.00 40.51 114 VAL D N 1
ATOM 1614 C CA . VAL D 1 114 ? -33.639 38.506 -4.364 1.00 37.15 114 VAL D CA 1
ATOM 1615 C C . VAL D 1 114 ? -34.549 37.306 -4.165 1.00 33.30 114 VAL D C 1
ATOM 1616 O O . VAL D 1 114 ? -35.641 37.241 -4.725 1.00 36.38 114 VAL D O 1
ATOM 1620 N N . LEU D 1 115 ? -34.109 36.348 -3.346 1.00 29.47 115 LEU D N 1
ATOM 1621 C CA . LEU D 1 115 ? -34.813 35.095 -3.171 1.00 29.98 115 LEU D CA 1
ATOM 1622 C C . LEU D 1 115 ? -35.324 34.981 -1.733 1.00 28.09 115 LEU D C 1
ATOM 1623 O O . LEU D 1 115 ? -34.569 35.187 -0.793 1.00 30.13 115 LEU D O 1
ATOM 1628 N N . HIS D 1 116 ? -36.607 34.669 -1.573 1.00 26.87 116 HIS D N 1
ATOM 1629 C CA . HIS D 1 116 ? -37.138 34.315 -0.281 1.00 27.84 116 HIS D CA 1
ATOM 1630 C C . HIS D 1 116 ? -37.427 32.844 -0.293 1.00 28.20 116 HIS D C 1
ATOM 1631 O O . HIS D 1 116 ? -38.132 32.334 -1.182 1.00 32.91 116 HIS D O 1
ATOM 1638 N N . LEU D 1 117 ? -36.882 32.170 0.691 1.00 28.03 117 LEU D N 1
ATOM 1639 C CA . LEU D 1 117 ? -36.991 30.720 0.829 1.00 31.04 117 LEU D CA 1
ATOM 1640 C C . LEU D 1 117 ? -37.469 30.321 2.197 0.76 25.57 117 LEU D C 1
ATOM 1641 O O . LEU D 1 117 ? -37.892 29.189 2.334 0.88 26.83 117 LEU D O 1
#

Radius of gyration: 19.68 Å; Cα contacts (8 Å, |Δi|>4): 510; chains: 4; bounding box: 66×30×30 Å

Foldseek 3Di:
DPPQADKWKFFADQPDDQFWDWDWDDPPQTAIFTQGGDPPGSCVVRVDDHRKGWQAKPRRGTGPDDPVVVVVVVVVSNVDRMITTGTHHD/DDPADPNDHDD/DPPQADKWKFFADQPDDQFWDWDWDDPPQTAIFTQGGDPPGSCVVRVDDHRKGWQAKPRRGTGPDDPVVVVVVVVVSNVDRMITTGTDHD/DDPADPNDHDD